Protein 9GTX (pdb70)

B-factor: mean 50.35, std 20.63, range [22.75, 165.74]

Solvent-accessible surface area: 18354 Å² total; per-residue (Å²): 187,78,33,121,41,40,80,27,11,115,89,0,104,6,0,4,3,76,5,80,34,33,58,100,58,141,142,88,91,28,66,91,2,26,0,60,0,42,26,89,13,79,1,7,24,46,25,93,96,48,108,102,59,45,30,28,31,44,34,148,59,20,11,31,21,51,38,100,108,110,47,0,21,20,43,93,43,146,36,100,32,0,4,6,12,5,0,86,78,17,148,94,62,154,96,43,5,4,58,18,66,18,71,27,35,37,23,83,0,47,28,118,129,9,83,3,77,15,5,49,42,83,33,85,69,23,26,44,7,32,7,27,8,62,133,17,91,53,48,23,186,9,79,78,124,72,23,92,54,90,45,164,100,155,103,31,92,117,52,156,130,139,22,161,44,49,88,33,8,117,94,2,120,6,0,4,0,53,5,86,20,43,51,82,62,182,166,105,75,44,46,114,5,7,0,42,0,49,37,88,23,70,1,0,19,29,26,56,101,96,109,134,65,16,20,17,22,54,93,133,42,10,15,31,32,38,32,73,98,112,43,0,42,22,60,74,22,161,77,93,17,3,4,4,39,6,0,82,84,7,129,99,63,158,94,39,5,4,75,18,89,28,86,198,27,65,13,70,0,41,24,113,135,28,74,2,68,10,4,44,45,127,47,145,137,127,69,58,9,26,5,28,9,62,120,9,40,56,67,25,202,8,29,75,85,4,22,78,43,77,51,41,74,171,112,23,82,83,80,190

Foldseek 3Di:
DADLLRVLLQPFFKKKFKKWKWWDDDDTDIWIFMWIAGPPQWIWTFTDPPATWIWTDGQFWIWIQRVVQLEIEIETDPWRDGPSVQSNAWDADPVRWTWDDTPNKIWIWDDDPSHTAWIWIADPVRIIMIMGTDPMDTPDDDDPVVNPPCSPDPPYHYHYD/DDLLVVLLQPFFKKKFWKKKAQDDPDGPIWTFMWIAGPPFWIWTFTDPPATWIWIDGDFWIWIDHVVVLEIEIGTCQQHGGPSVQSNAWDADPVGWTWDAGSRKIWIWHDDPSHTAWIWTQDPVRTIMIMGGDPMDTHDDDDPCVNDPDDDDPRRHYHD

Structure (mmCIF, N/CA/C/O backbone):
data_9GTX
#
_entry.id   9GTX
#
_cell.length_a   41.749
_cell.length_b   65.461
_cell.length_c   60.807
_cell.angle_alpha   90.000
_cell.angle_beta   99.237
_cell.angle_gamma   90.000
#
_symmetry.space_group_name_H-M   'P 1 21 1'
#
loop_
_entity.id
_entity.type
_entity.pdbx_description
1 polymer 'Outer-membrane lipoprotein carrier protein'
2 non-polymer DI(HYDROXYETHYL)ETHER
3 water water
#
loop_
_atom_site.group_PDB
_atom_site.id
_atom_site.type_symbol
_atom_site.label_atom_id
_atom_site.label_alt_id
_atom_site.label_comp_id
_atom_site.label_asym_id
_atom_site.label_entity_id
_atom_site.label_seq_id
_atom_site.pdbx_PDB_ins_code
_atom_site.Cartn_x
_atom_site.Cartn_y
_atom_site.Cartn_z
_atom_site.occupancy
_atom_site.B_iso_or_equiv
_atom_site.auth_seq_id
_atom_site.auth_comp_id
_atom_site.auth_asym_id
_atom_site.auth_atom_id
_atom_site.pdbx_PDB_model_num
ATOM 1 N N . THR A 1 6 ? -24.81393 5.95003 11.24474 1.000 63.84798 24 THR A N 1
ATOM 2 C CA . THR A 1 6 ? -25.06534 5.47032 12.60320 1.000 62.49966 24 THR A CA 1
ATOM 3 C C . THR A 1 6 ? -23.80680 5.31102 13.45108 1.000 46.82147 24 THR A C 1
ATOM 4 O O . THR A 1 6 ? -23.90162 5.06885 14.65222 1.000 50.85597 24 THR A O 1
ATOM 8 N N . LEU A 1 7 ? -22.63219 5.43228 12.84755 1.000 41.56122 25 LEU A N 1
ATOM 9 C CA . LEU A 1 7 ? -21.38921 5.46093 13.60895 1.000 43.73581 25 LEU A CA 1
ATOM 10 C C . LEU A 1 7 ? -20.80732 6.87229 13.59152 1.000 35.11491 25 LEU A C 1
ATOM 11 O O . LEU A 1 7 ? -20.62612 7.45872 12.52384 1.000 35.29396 25 LEU A O 1
ATOM 16 N N . SER A 1 8 ? -20.51216 7.40861 14.77417 1.000 35.46002 26 SER A N 1
ATOM 17 C CA . SER A 1 8 ? -19.77318 8.65850 14.86621 1.000 36.81598 26 SER A CA 1
ATOM 18 C C . SER A 1 8 ? -18.36219 8.46732 14.32925 1.000 41.45795 26 SER A C 1
ATOM 19 O O . SER A 1 8 ? -17.88374 7.34213 14.16281 1.000 36.73774 26 SER A O 1
ATOM 22 N N . LYS A 1 9 ? -17.67080 9.58313 14.08090 1.000 43.13990 27 LYS A N 1
ATOM 23 C CA . LYS A 1 9 ? -16.32096 9.46294 13.53606 1.000 42.11448 27 LYS A CA 1
ATOM 24 C C . LYS A 1 9 ? -15.39642 8.70718 14.49570 1.000 37.96747 27 LYS A C 1
ATOM 25 O O . LYS A 1 9 ? -14.57231 7.88942 14.06160 1.000 37.95464 27 LYS A O 1
ATOM 31 N N . GLU A 1 10 ? -15.53877 8.93113 15.80479 1.000 32.71393 28 GLU A N 1
ATOM 32 C CA . GLU A 1 10 ? -14.69061 8.22258 16.75705 1.000 32.05390 28 GLU A CA 1
ATOM 33 C C . GLU A 1 10 ? -15.05510 6.74723 16.81936 1.000 32.34854 28 GLU A C 1
ATOM 34 O O . GLU A 1 10 ? -14.17207 5.88832 16.95349 1.000 31.05877 28 GLU A O 1
ATOM 40 N N . GLU A 1 11 ? -16.34758 6.43404 16.69500 1.000 36.83572 29 GLU A N 1
ATOM 41 C CA . GLU A 1 11 ? -16.79197 5.04014 16.68609 1.000 35.07997 29 GLU A CA 1
ATOM 42 C C . GLU A 1 11 ? -16.25325 4.29185 15.47413 1.000 42.01909 29 GLU A C 1
ATOM 43 O O . GLU A 1 11 ? -15.88880 3.11016 15.57742 1.000 32.37019 29 GLU A O 1
ATOM 49 N N . GLU A 1 12 ? -16.18304 4.96759 14.31782 1.000 31.75125 30 GLU A N 1
ATOM 50 C CA . GLU A 1 12 ? -15.59535 4.33867 13.13541 1.000 41.26266 30 GLU A CA 1
ATOM 51 C C . GLU A 1 12 ? -14.10516 4.05813 13.32464 1.000 41.73807 30 GLU A C 1
ATOM 52 O O . GLU A 1 12 ? -13.58803 3.05439 12.80839 1.000 38.45614 30 GLU A O 1
ATOM 58 N N . VAL A 1 13 ? -13.38001 4.94594 14.02267 1.000 34.43821 31 VAL A N 1
ATOM 59 C CA . VAL A 1 13 ? -11.95516 4.69295 14.24072 1.000 37.55662 31 VAL A CA 1
ATOM 60 C C . VAL A 1 13 ? -11.77674 3.39433 15.01085 1.000 36.35500 31 VAL A C 1
ATOM 61 O O . VAL A 1 13 ? -10.95666 2.53494 14.65457 1.000 35.53938 31 VAL A O 1
ATOM 65 N N . LEU A 1 14 ? -12.56179 3.22309 16.06880 1.000 30.62723 32 LEU A N 1
ATOM 66 C CA . LEU A 1 14 ? -12.44627 2.02384 16.88630 1.000 38.28692 32 LEU A CA 1
ATOM 67 C C . LEU A 1 14 ? -12.88034 0.77385 16.11282 1.000 39.37194 32 LEU A C 1
ATOM 68 O O . LEU A 1 14 ? -12.24607 -0.28242 16.21386 1.000 35.08468 32 LEU A O 1
ATOM 73 N N . GLN A 1 15 ? -13.95561 0.86661 15.33374 1.000 36.39274 33 GLN A N 1
ATOM 74 C CA . GLN A 1 15 ? -14.38631 -0.29505 14.56312 1.000 34.41759 33 GLN A CA 1
ATOM 75 C C . GLN A 1 15 ? -13.31219 -0.73477 13.58330 1.000 38.01017 33 GLN A C 1
ATOM 76 O O . GLN A 1 15 ? -13.07766 -1.93256 13.40937 1.000 39.47891 33 GLN A O 1
ATOM 82 N N . ASN A 1 16 ? -12.65571 0.21610 12.93005 1.000 37.94188 34 ASN A N 1
ATOM 83 C CA . ASN A 1 16 ? -11.71685 -0.07804 11.86644 1.000 35.90459 34 ASN A CA 1
ATOM 84 C C . ASN A 1 16 ? -10.29114 -0.24797 12.36227 1.000 39.68884 34 ASN A C 1
ATOM 85 O O . ASN A 1 16 ? -9.41768 -0.57393 11.56111 1.000 38.99975 34 ASN A O 1
ATOM 90 N N . LEU A 1 17 ? -10.03719 -0.01306 13.64925 1.000 32.11377 35 LEU A N 1
ATOM 91 C CA . LEU A 1 17 ? -8.67820 0.01580 14.16015 1.000 41.17229 35 LEU A CA 1
ATOM 92 C C . LEU A 1 17 ? -8.03785 -1.36404 14.07210 1.000 33.81209 35 LEU A C 1
ATOM 93 O O . LEU A 1 17 ? -8.64898 -2.37341 14.45142 1.000 37.94325 35 LEU A O 1
ATOM 98 N N . GLN A 1 18 ? -6.81021 -1.40830 13.57450 1.000 35.10230 36 GLN A N 1
ATOM 99 C CA . GLN A 1 18 ? -6.03085 -2.64585 13.60393 1.000 37.28628 36 GLN A CA 1
ATOM 100 C C . GLN A 1 18 ? -4.64696 -2.48844 14.21784 1.000 36.92142 36 GLN A C 1
ATOM 101 O O . GLN A 1 18 ? -4.01661 -3.50303 14.54879 1.000 31.20390 36 GLN A O 1
ATOM 107 N N . SER A 1 19 ? -4.15788 -1.26802 14.38560 1.000 35.67983 37 SER A N 1
ATOM 108 C CA . SER A 1 19 ? -2.92359 -1.04497 15.12015 1.000 34.81794 37 SER A CA 1
ATOM 109 C C . SER A 1 19 ? -2.89236 0.40708 15.57177 1.000 36.99247 37 SER A C 1
ATOM 110 O O . SER A 1 19 ? -3.62807 1.26573 15.06379 1.000 30.50873 37 SER A O 1
ATOM 113 N N . PHE A 1 20 ? -1.99339 0.68173 16.50937 1.000 30.85806 38 PHE A N 1
ATOM 114 C CA . PHE A 1 20 ? -1.91645 2.00955 17.08473 1.000 30.94931 38 PHE A CA 1
ATOM 115 C C . PHE A 1 20 ? -0.53316 2.20826 17.68546 1.000 31.82919 38 PHE A C 1
ATOM 116 O O . PHE A 1 20 ? 0.02917 1.29603 18.28107 1.000 35.44721 38 PHE A O 1
ATOM 124 N N . SER A 1 21 ? 0.03161 3.38675 17.48840 1.000 27.14460 39 SER A N 1
ATOM 125 C CA . SER A 1 21 ? 1.26519 3.72377 18.17369 1.000 31.63927 39 SER A CA 1
ATOM 126 C C . SER A 1 21 ? 1.18683 5.16359 18.61777 1.000 29.31314 39 SER A C 1
ATOM 127 O O . SER A 1 21 ? 0.54690 5.99477 17.96703 1.000 30.63257 39 SER A O 1
ATOM 130 N N . ALA A 1 22 ? 1.87027 5.46275 19.71545 1.000 28.67953 40 ALA A N 1
ATOM 131 C CA . ALA A 1 22 ? 1.85827 6.82586 20.21642 1.000 31.96669 40 ALA A CA 1
ATOM 132 C C . ALA A 1 22 ? 2.95417 6.99966 21.25727 1.000 29.40555 40 ALA A C 1
ATOM 133 O O . ALA A 1 22 ? 3.37430 6.04000 21.89920 1.000 28.48250 40 ALA A O 1
ATOM 135 N N . HIS A 1 23 ? 3.46075 8.21715 21.36825 1.000 28.99913 41 HIS A N 1
ATOM 136 C CA . HIS A 1 23 ? 4.15425 8.58474 22.59104 1.000 31.00220 41 HIS A CA 1
ATOM 137 C C . HIS A 1 23 ? 3.11430 8.73843 23.68972 1.000 33.28893 41 HIS A C 1
ATOM 138 O O . HIS A 1 23 ? 1.97285 9.11551 23.42134 1.000 36.29670 41 HIS A O 1
ATOM 145 N N . PHE A 1 24 ? 3.50040 8.43513 24.93135 1.000 30.64491 42 PHE A N 1
ATOM 146 C CA . PHE A 1 24 ? 2.57920 8.58067 26.05452 1.000 29.26883 42 PHE A CA 1
ATOM 147 C C . PHE A 1 24 ? 3.28060 9.22209 27.24191 1.000 36.31568 42 PHE A C 1
ATOM 148 O O . PHE A 1 24 ? 4.50690 9.14410 27.39963 1.000 34.91193 42 PHE A O 1
ATOM 156 N N . LYS A 1 25 ? 2.47572 9.90737 28.04102 1.000 31.07415 43 LYS A N 1
ATOM 157 C CA . LYS A 1 25 ? 2.83464 10.39277 29.36004 1.000 28.74115 43 LYS A CA 1
ATOM 158 C C . LYS A 1 25 ? 1.90794 9.68994 30.34224 1.000 33.22123 43 LYS A C 1
ATOM 159 O O . LYS A 1 25 ? 0.69639 9.61676 30.10903 1.000 32.04681 43 LYS A O 1
ATOM 165 N N . GLN A 1 26 ? 2.46921 9.16947 31.42608 1.000 31.53587 44 GLN A N 1
ATOM 166 C CA . GLN A 1 26 ? 1.71912 8.37822 32.39099 1.000 29.75173 44 GLN A CA 1
ATOM 167 C C . GLN A 1 26 ? 1.82794 9.03504 33.75554 1.000 38.14586 44 GLN A C 1
ATOM 168 O O . GLN A 1 26 ? 2.92882 9.15834 34.30571 1.000 41.47426 44 GLN A O 1
ATOM 174 N N . VAL A 1 27 ? 0.69843 9.47024 34.29549 1.000 31.70410 45 VAL A N 1
ATOM 175 C CA . VAL A 1 27 ? 0.66371 10.15080 35.58257 1.000 37.63962 45 VAL A CA 1
ATOM 176 C C . VAL A 1 27 ? -0.15975 9.31016 36.53962 1.000 42.62013 45 VAL A C 1
ATOM 177 O O . VAL A 1 27 ? -1.24850 8.84875 36.18722 1.000 44.51464 45 VAL A O 1
ATOM 181 N N . LEU A 1 28 ? 0.37478 9.08121 37.72955 1.000 55.97835 46 LEU A N 1
ATOM 182 C CA . LEU A 1 28 ? -0.34946 8.42250 38.80698 1.000 55.51894 46 LEU A CA 1
ATOM 183 C C . LEU A 1 28 ? -0.57176 9.45279 39.90647 1.000 69.95227 46 LEU A C 1
ATOM 184 O O . LEU A 1 28 ? 0.38714 10.06570 40.38542 1.000 77.71970 46 LEU A O 1
ATOM 189 N N . LYS A 1 29 ? -1.83109 9.65792 40.28854 1.000 79.19784 47 LYS A N 1
ATOM 190 C CA . LYS A 1 29 ? -2.19068 10.73896 41.20405 1.000 87.81094 47 LYS A CA 1
ATOM 191 C C . LYS A 1 29 ? -1.98393 10.30252 42.65150 1.000 97.50793 47 LYS A C 1
ATOM 192 O O . LYS A 1 29 ? -2.64520 9.37147 43.12805 1.000 92.30154 47 LYS A O 1
ATOM 198 N N . ASN A 1 30 ? -1.06945 10.98057 43.34917 1.000 121.10146 48 ASN A N 1
ATOM 199 C CA . ASN A 1 30 ? -0.88756 10.79141 44.78511 1.000 136.47368 48 ASN A CA 1
ATOM 200 C C . ASN A 1 30 ? -0.05479 11.92930 45.36992 1.000 136.22458 48 ASN A C 1
ATOM 201 O O . ASN A 1 30 ? -0.27312 13.09676 45.02756 1.000 130.66784 48 ASN A O 1
ATOM 206 N N . GLU A 1 31 ? 0.89707 11.60117 46.24827 1.000 134.75842 49 GLU A N 1
ATOM 207 C CA . GLU A 1 31 ? 1.71737 12.59719 46.93262 1.000 133.11577 49 GLU A CA 1
ATOM 208 C C . GLU A 1 31 ? 2.19963 13.68154 45.97578 1.000 134.43165 49 GLU A C 1
ATOM 209 O O . GLU A 1 31 ? 1.68013 14.80323 45.98416 1.000 138.12114 49 GLU A O 1
ATOM 215 N N . LYS A 1 32 ? 3.19361 13.35652 45.15048 1.000 123.08604 50 LYS A N 1
ATOM 216 C CA . LYS A 1 32 ? 3.71420 14.27541 44.14928 1.000 118.19995 50 LYS A CA 1
ATOM 217 C C . LYS A 1 32 ? 3.73737 13.56869 42.79918 1.000 117.28744 50 LYS A C 1
ATOM 218 O O . LYS A 1 32 ? 4.26179 12.44566 42.69647 1.000 119.17325 50 LYS A O 1
ATOM 224 N N . PRO A 1 33 ? 3.18799 14.17782 41.74790 1.000 118.16570 51 PRO A N 1
ATOM 225 C CA . PRO A 1 33 ? 3.13620 13.49759 40.44636 1.000 112.03886 51 PRO A CA 1
ATOM 226 C C . PRO A 1 33 ? 4.50925 13.22265 39.85101 1.000 109.37110 51 PRO A C 1
ATOM 227 O O . PRO A 1 33 ? 5.14457 14.12705 39.29954 1.000 111.25617 51 PRO A O 1
ATOM 231 N N . LEU A 1 34 ? 4.97773 11.98131 39.95279 1.000 105.83675 52 LEU A N 1
ATOM 232 C CA . LEU A 1 34 ? 6.13967 11.53440 39.19493 1.000 100.72467 52 LEU A CA 1
ATOM 233 C C . LEU A 1 34 ? 5.64564 10.98482 37.86208 1.000 93.60979 52 LEU A C 1
ATOM 234 O O . LEU A 1 34 ? 4.87309 10.02075 37.82578 1.000 90.55713 52 LEU A O 1
ATOM 239 N N . VAL A 1 35 ? 6.08082 11.60563 36.77455 1.000 75.92056 53 VAL A N 1
ATOM 240 C CA . VAL A 1 35 ? 5.49773 11.39673 35.45676 1.000 57.81828 53 VAL A CA 1
ATOM 241 C C . VAL A 1 35 ? 6.42841 10.50819 34.64115 1.000 54.26559 53 VAL A C 1
ATOM 242 O O . VAL A 1 35 ? 7.62816 10.78940 34.53549 1.000 54.33002 53 VAL A O 1
ATOM 246 N N . TYR A 1 36 ? 5.88509 9.42641 34.08603 1.000 41.81353 54 TYR A N 1
ATOM 247 C CA . TYR A 1 36 ? 6.62043 8.51680 33.21324 1.000 37.95455 54 TYR A CA 1
ATOM 248 C C . TYR A 1 36 ? 6.31023 8.80937 31.75485 1.000 41.48799 54 TYR A C 1
ATOM 249 O O . TYR A 1 36 ? 5.17978 9.15845 31.40435 1.000 43.14433 54 TYR A O 1
ATOM 258 N N . TYR A 1 37 ? 7.32167 8.63821 30.90172 1.000 27.90672 55 TYR A N 1
ATOM 259 C CA . TYR A 1 37 ? 7.20076 8.89288 29.47575 1.000 31.34685 55 TYR A CA 1
ATOM 260 C C . TYR A 1 37 ? 7.67471 7.67465 28.69556 1.000 35.37691 55 TYR A C 1
ATOM 261 O O . TYR A 1 37 ? 8.61768 6.98036 29.10567 1.000 27.54427 55 TYR A O 1
ATOM 270 N N . GLY A 1 38 ? 7.03594 7.43714 27.55301 1.000 30.33186 56 GLY A N 1
ATOM 271 C CA . GLY A 1 38 ? 7.40909 6.29623 26.74245 1.000 36.02940 56 GLY A CA 1
ATOM 272 C C . GLY A 1 38 ? 6.67232 6.25677 25.42040 1.000 34.68927 56 GLY A C 1
ATOM 273 O O . GLY A 1 38 ? 6.12696 7.26349 24.96597 1.000 33.38651 56 GLY A O 1
ATOM 274 N N . VAL A 1 39 ? 6.67975 5.07137 24.80606 1.000 26.17904 57 VAL A N 1
ATOM 275 C CA . VAL A 1 39 ? 6.07746 4.84436 23.50332 1.000 25.95425 57 VAL A CA 1
ATOM 276 C C . VAL A 1 39 ? 5.21410 3.59500 23.59088 1.000 30.40274 57 VAL A C 1
ATOM 277 O O . VAL A 1 39 ? 5.62504 2.58208 24.17115 1.000 25.20932 57 VAL A O 1
ATOM 281 N N . LEU A 1 40 ? 4.01954 3.66821 23.00715 1.000 29.17287 58 LEU A N 1
ATOM 282 C CA . LEU A 1 40 ? 3.09350 2.54309 22.96561 1.000 28.55273 58 LEU A CA 1
ATOM 283 C C . LEU A 1 40 ? 2.94302 2.04220 21.53843 1.000 34.82589 58 LEU A C 1
ATOM 284 O O . LEU A 1 40 ? 2.81292 2.84161 20.60190 1.000 32.71701 58 LEU A O 1
ATOM 289 N N . LYS A 1 41 ? 2.94126 0.71932 21.38020 1.000 27.92591 59 LYS A N 1
ATOM 290 C CA . LYS A 1 41 ? 2.60497 0.08201 20.11545 1.000 27.43995 59 LYS A CA 1
ATOM 291 C C . LYS A 1 41 ? 1.61270 -1.02782 20.40830 1.000 31.70355 59 LYS A C 1
ATOM 292 O O . LYS A 1 41 ? 1.80610 -1.80809 21.34436 1.000 32.65677 59 LYS A O 1
ATOM 298 N N . ALA A 1 42 ? 0.53508 -1.07423 19.64352 1.000 27.22693 60 ALA A N 1
ATOM 299 C CA . ALA A 1 42 ? -0.49368 -2.07154 19.87987 1.000 28.03487 60 ALA A CA 1
ATOM 300 C C . ALA A 1 42 ? -1.01843 -2.52680 18.53506 1.000 32.17838 60 ALA A C 1
ATOM 301 O O . ALA A 1 42 ? -0.94169 -1.80258 17.54550 1.000 26.72490 60 ALA A O 1
ATOM 303 N N . LYS A 1 43 ? -1.53235 -3.75017 18.49687 1.000 30.83573 61 LYS A N 1
ATOM 304 C CA . LYS A 1 43 ? -1.81866 -4.35143 17.20455 1.000 29.65429 61 LYS A CA 1
ATOM 305 C C . LYS A 1 43 ? -2.77744 -5.51459 17.41018 1.000 26.50382 61 LYS A C 1
ATOM 306 O O . LYS A 1 43 ? -2.66888 -6.23819 18.39788 1.000 31.04016 61 LYS A O 1
ATOM 312 N N . ALA A 1 44 ? -3.72578 -5.67459 16.49745 1.000 34.08407 62 ALA A N 1
ATOM 313 C CA . ALA A 1 44 ? -4.59626 -6.83307 16.55636 1.000 35.41611 62 ALA A CA 1
ATOM 314 C C . ALA A 1 44 ? -3.75193 -8.11059 16.54021 1.000 46.31457 62 ALA A C 1
ATOM 315 O O . ALA A 1 44 ? -2.65867 -8.13819 15.95241 1.000 43.08019 62 ALA A O 1
ATOM 317 N N . PRO A 1 45 ? -4.22794 -9.19312 17.18184 1.000 42.14886 63 PRO A N 1
ATOM 318 C CA . PRO A 1 45 ? -5.52721 -9.34551 17.85296 1.000 35.42015 63 PRO A CA 1
ATOM 319 C C . PRO A 1 45 ? -5.55325 -8.82302 19.28738 1.000 46.96376 63 PRO A C 1
ATOM 320 O O . PRO A 1 45 ? -6.60819 -8.42818 19.80561 1.000 38.23510 63 PRO A O 1
ATOM 324 N N . ASN A 1 46 ? -4.41084 -8.80694 19.97352 1.000 32.51646 64 ASN A N 1
ATOM 325 C CA . ASN A 1 46 ? -4.41248 -8.39229 21.37119 1.000 39.59203 64 ASN A CA 1
ATOM 326 C C . ASN A 1 46 ? -2.99842 -8.11264 21.86669 1.000 37.27850 64 ASN A C 1
ATOM 327 O O . ASN A 1 46 ? -2.69076 -8.36348 23.03827 1.000 34.91280 64 ASN A O 1
ATOM 332 N N . TRP A 1 47 ? -2.13753 -7.59420 20.98640 1.000 29.09705 65 TRP A N 1
ATOM 333 C CA . TRP A 1 47 ? -0.73202 -7.36215 21.29591 1.000 34.51826 65 TRP A CA 1
ATOM 334 C C . TRP A 1 47 ? -0.48881 -5.92663 21.74511 1.000 34.81904 65 TRP A C 1
ATOM 335 O O . TRP A 1 47 ? -1.00780 -4.97867 21.14977 1.000 30.37459 65 TRP A O 1
ATOM 346 N N . ALA A 1 48 ? 0.34168 -5.76448 22.77032 1.000 34.21439 66 ALA A N 1
ATOM 347 C CA . ALA A 1 48 ? 0.73426 -4.43097 23.18191 1.000 30.85631 66 ALA A CA 1
ATOM 348 C C . ALA A 1 48 ? 2.16495 -4.45034 23.69678 1.000 30.37606 66 ALA A C 1
ATOM 349 O O . ALA A 1 48 ? 2.60938 -5.42278 24.30862 1.000 28.64955 66 ALA A O 1
ATOM 351 N N . LEU A 1 49 ? 2.87771 -3.35462 23.44055 1.000 29.32850 67 LEU A N 1
ATOM 352 C CA . LEU A 1 49 ? 4.21364 -3.13874 23.98649 1.000 32.41407 67 LEU A CA 1
ATOM 353 C C . LEU A 1 49 ? 4.28044 -1.70963 24.49597 1.000 32.16759 67 LEU A C 1
ATOM 354 O O . LEU A 1 49 ? 4.02834 -0.77654 23.72683 1.000 27.40388 67 LEU A O 1
ATOM 359 N N . TRP A 1 50 ? 4.58839 -1.54096 25.78303 1.000 26.45241 68 TRP A N 1
ATOM 360 C CA . TRP A 1 50 ? 4.80637 -0.23186 26.39432 1.000 30.68942 68 TRP A CA 1
ATOM 361 C C . TRP A 1 50 ? 6.29485 -0.12304 26.69870 1.000 27.18019 68 TRP A C 1
ATOM 362 O O . TRP A 1 50 ? 6.81054 -0.87944 27.52508 1.000 32.10919 68 TRP A O 1
ATOM 373 N N . VAL A 1 51 ? 6.98719 0.81765 26.06081 1.000 28.62000 69 VAL A N 1
ATOM 374 C CA . VAL A 1 51 ? 8.39888 1.05711 26.35213 1.000 30.49663 69 VAL A CA 1
ATOM 375 C C . VAL A 1 51 ? 8.49250 2.34399 27.16233 1.000 30.42748 69 VAL A C 1
ATOM 376 O O . VAL A 1 51 ? 8.17447 3.43015 26.66514 1.000 30.47450 69 VAL A O 1
ATOM 380 N N . TYR A 1 52 ? 8.88537 2.22152 28.42710 1.000 27.21029 70 TYR A N 1
ATOM 381 C CA . TYR A 1 52 ? 9.17926 3.39461 29.23827 1.000 32.30273 70 TYR A CA 1
ATOM 382 C C . TYR A 1 52 ? 10.59935 3.81424 28.94814 1.000 30.23824 70 TYR A C 1
ATOM 383 O O . TYR A 1 52 ? 11.49758 2.97064 28.89730 1.000 32.18669 70 TYR A O 1
ATOM 392 N N . GLU A 1 53 ? 10.78131 5.10097 28.69665 1.000 34.20512 71 GLU A N 1
ATOM 393 C CA . GLU A 1 53 ? 12.08014 5.67534 28.39059 1.000 41.60548 71 GLU A CA 1
ATOM 394 C C . GLU A 1 53 ? 12.62040 6.54795 29.50416 1.000 45.14303 71 GLU A C 1
ATOM 395 O O . GLU A 1 53 ? 13.83451 6.64582 29.65629 1.000 46.45826 71 GLU A O 1
ATOM 401 N N . LYS A 1 54 ? 11.74414 7.18667 30.27860 1.000 40.48031 72 LYS A N 1
ATOM 402 C CA . LYS A 1 54 ? 12.13778 8.16561 31.26787 1.000 49.07038 72 LYS A CA 1
ATOM 403 C C . LYS A 1 54 ? 11.13196 8.13466 32.40565 1.000 50.28661 72 LYS A C 1
ATOM 404 O O . LYS A 1 54 ? 9.93955 7.89604 32.15590 1.000 52.83010 72 LYS A O 1
ATOM 410 N N . PRO A 1 55 ? 11.57515 8.29768 33.66033 1.000 48.11145 73 PRO A N 1
ATOM 411 C CA . PRO A 1 55 ? 12.96545 8.34304 34.12456 1.000 54.92842 73 PRO A CA 1
ATOM 412 C C . PRO A 1 55 ? 13.52695 6.93623 34.27385 1.000 59.70297 73 PRO A C 1
ATOM 413 O O . PRO A 1 55 ? 14.73729 6.75507 34.36141 1.000 57.96289 73 PRO A O 1
ATOM 417 N N . LEU A 1 56 ? 12.66424 5.91963 34.30762 1.000 50.18991 74 LEU A N 1
ATOM 418 C CA . LEU A 1 56 ? 13.08405 4.52715 34.38060 1.000 54.92210 74 LEU A CA 1
ATOM 419 C C . LEU A 1 56 ? 12.81926 3.82648 33.05017 1.000 49.57270 74 LEU A C 1
ATOM 420 O O . LEU A 1 56 ? 11.85604 4.13822 32.34481 1.000 43.36902 74 LEU A O 1
ATOM 425 N N . LYS A 1 57 ? 13.69093 2.88556 32.70142 1.000 44.45586 75 LYS A N 1
ATOM 426 C CA . LYS A 1 57 ? 13.56580 2.14013 31.45861 1.000 43.77659 75 LYS A CA 1
ATOM 427 C C . LYS A 1 57 ? 12.93981 0.79390 31.78842 1.000 46.21806 75 LYS A C 1
ATOM 428 O O . LYS A 1 57 ? 13.49044 0.01744 32.58072 1.000 58.02268 75 LYS A O 1
ATOM 434 N N . LYS A 1 58 ? 11.79727 0.52517 31.18017 1.000 33.57884 76 LYS A N 1
ATOM 435 C CA . LYS A 1 58 ? 11.09099 -0.72443 31.38495 1.000 36.81042 76 LYS A CA 1
ATOM 436 C C . LYS A 1 58 ? 10.34500 -1.03181 30.09973 1.000 39.73320 76 LYS A C 1
ATOM 437 O O . LYS A 1 58 ? 9.95987 -0.11969 29.35774 1.000 35.69684 76 LYS A O 1
ATOM 443 N N . GLU A 1 59 ? 10.18878 -2.31840 29.81574 1.000 30.23756 77 GLU A N 1
ATOM 444 C CA . GLU A 1 59 ? 9.42307 -2.75881 28.66130 1.000 30.73963 77 GLU A CA 1
ATOM 445 C C . GLU A 1 59 ? 8.36003 -3.72987 29.14221 1.000 33.54289 77 GLU A C 1
ATOM 446 O O . GLU A 1 59 ? 8.66589 -4.70355 29.83771 1.000 33.66158 77 GLU A O 1
ATOM 452 N N . ILE A 1 60 ? 7.12240 -3.46762 28.76881 1.000 29.66516 78 ILE A N 1
ATOM 453 C CA . ILE A 1 60 ? 5.99499 -4.28747 29.18139 1.000 26.01085 78 ILE A CA 1
ATOM 454 C C . ILE A 1 60 ? 5.36728 -4.86204 27.92291 1.000 33.46545 78 ILE A C 1
ATOM 455 O O . ILE A 1 60 ? 4.76482 -4.12923 27.13148 1.000 32.88646 78 ILE A O 1
ATOM 460 N N . TYR A 1 61 ? 5.54926 -6.16365 27.71894 1.000 28.88573 79 TYR A N 1
ATOM 461 C CA . TYR A 1 61 ? 4.91406 -6.88620 26.63624 1.000 25.32951 79 TYR A CA 1
ATOM 462 C C . TYR A 1 61 ? 3.63647 -7.50252 27.16286 1.000 35.07416 79 TYR A C 1
ATOM 463 O O . TYR A 1 61 ? 3.60432 -8.03987 28.27371 1.000 29.37096 79 TYR A O 1
ATOM 472 N N . MET A 1 62 ? 2.58968 -7.43719 26.36006 1.000 32.34836 80 MET A N 1
ATOM 473 C CA . MET A 1 62 ? 1.29799 -7.90046 26.81057 1.000 39.08855 80 MET A CA 1
ATOM 474 C C . MET A 1 62 ? 0.58806 -8.58271 25.65609 1.000 42.01465 80 MET A C 1
ATOM 475 O O . MET A 1 62 ? 0.66153 -8.11509 24.51587 1.000 33.49085 80 MET A O 1
ATOM 480 N N . ASN A 1 63 ? -0.08978 -9.68600 25.94797 1.000 34.06457 81 ASN A N 1
ATOM 481 C CA . ASN A 1 63 ? -1.02252 -10.26139 24.98409 1.000 39.65490 81 AS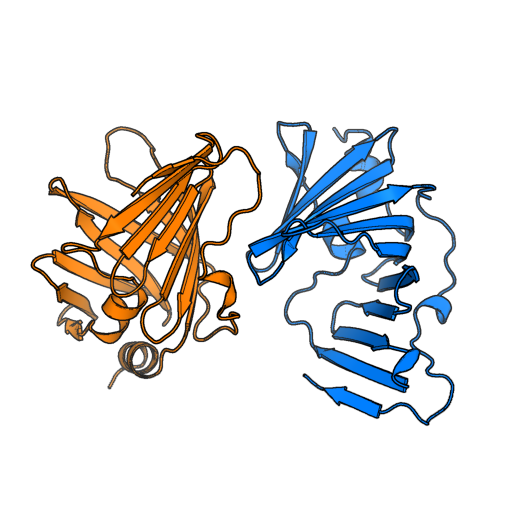N A CA 1
ATOM 482 C C . ASN A 1 63 ? -2.27593 -10.69126 25.73677 1.000 43.51175 81 ASN A C 1
ATOM 483 O O . ASN A 1 63 ? -2.59460 -10.16735 26.80965 1.000 42.13746 81 ASN A O 1
ATOM 488 N N . ASP A 1 64 ? -3.01228 -11.63878 25.15356 1.000 43.07200 82 ASP A N 1
ATOM 489 C CA . ASP A 1 64 ? -4.24884 -12.11924 25.76520 1.000 52.31495 82 ASP A CA 1
ATOM 490 C C . ASP A 1 64 ? -3.97182 -12.89448 27.05067 1.000 45.06512 82 ASP A C 1
ATOM 491 O O . ASP A 1 64 ? -4.72156 -12.77853 28.02194 1.000 51.79269 82 ASP A O 1
ATOM 496 N N . LYS A 1 65 ? -2.87851 -13.65580 27.08387 1.000 49.39013 83 LYS A N 1
ATOM 497 C CA . LYS A 1 65 ? -2.60706 -14.63847 28.12581 1.000 44.04399 83 LYS A CA 1
ATOM 498 C C . LYS A 1 65 ? -1.66023 -14.16582 29.23002 1.000 44.67798 83 LYS A C 1
ATOM 499 O O . LYS A 1 65 ? -1.68287 -14.73971 30.32796 1.000 33.33943 83 LYS A O 1
ATOM 505 N N . GLU A 1 66 ? -0.80553 -13.17236 28.98994 1.000 32.76505 84 GLU A N 1
ATOM 506 C CA . GLU A 1 66 ? 0.18575 -12.86780 30.00803 1.000 33.68909 84 GLU A CA 1
ATOM 507 C C . GLU A 1 66 ? 0.74366 -11.47811 29.77590 1.000 32.90298 84 GLU A C 1
ATOM 508 O O . GLU A 1 66 ? 0.53556 -10.85924 28.72765 1.000 32.88166 84 GLU A O 1
ATOM 514 N N . VAL A 1 67 ? 1.44283 -10.99248 30.78686 1.000 32.67911 85 VAL A N 1
ATOM 515 C CA . VAL A 1 67 ? 2.19246 -9.74835 30.71310 1.000 29.54284 85 VAL A CA 1
ATOM 516 C C . VAL A 1 67 ? 3.62480 -10.06514 31.11232 1.000 33.12839 85 VAL A C 1
ATOM 517 O O . VAL A 1 67 ? 3.85704 -10.87598 32.01383 1.000 26.16799 85 VAL A O 1
ATOM 521 N N . VAL A 1 68 ? 4.58328 -9.44596 30.43205 1.000 25.89969 86 VAL A N 1
ATOM 522 C CA . VAL A 1 68 ? 5.99247 -9.60400 30.75093 1.000 28.70698 86 VAL A CA 1
ATOM 523 C C . VAL A 1 68 ? 6.51812 -8.21823 31.05315 1.000 33.50264 86 VAL A C 1
ATOM 524 O O . VAL A 1 68 ? 6.45234 -7.32943 30.19465 1.000 27.80676 86 VAL A O 1
ATOM 528 N N . VAL A 1 69 ? 7.03686 -8.02782 32.25943 1.000 29.31222 87 VAL A N 1
ATOM 529 C CA 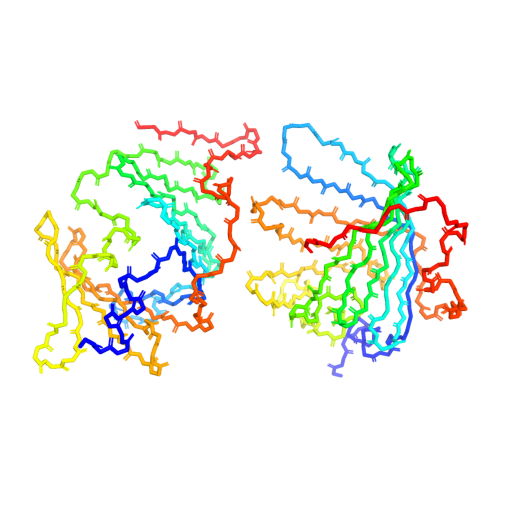. VAL A 1 69 ? 7.65029 -6.76017 32.63241 1.000 29.51071 87 VAL A CA 1
ATOM 530 C C . VAL A 1 69 ? 9.15813 -6.94656 32.67118 1.000 39.37349 87 VAL A C 1
ATOM 531 O O . VAL A 1 69 ? 9.70103 -7.61232 33.56698 1.000 32.07125 87 VAL A O 1
ATOM 535 N N . TYR A 1 70 ? 9.84528 -6.30942 31.73032 1.000 33.72682 88 TYR A N 1
ATOM 536 C CA . TYR A 1 70 ? 11.28980 -6.41199 31.63746 1.000 31.97408 88 TYR A CA 1
ATOM 537 C C . TYR A 1 70 ? 11.92635 -5.15239 32.21668 1.000 38.27032 88 TYR A C 1
ATOM 538 O O . TYR A 1 70 ? 11.59061 -4.03239 31.80191 1.000 34.10686 88 TYR A O 1
ATOM 547 N N . GLU A 1 71 ? 12.82608 -5.34171 33.18492 1.000 34.69933 89 GLU A N 1
ATOM 548 C CA . GLU A 1 71 ? 13.53080 -4.25546 33.86620 1.000 38.99938 89 GLU A CA 1
ATOM 549 C C . GLU A 1 71 ? 15.00777 -4.35729 33.51823 1.000 34.99397 89 GLU A C 1
ATOM 550 O O . GLU A 1 71 ? 15.77596 -5.02054 34.23237 1.000 40.68669 89 GLU A O 1
ATOM 556 N N . PRO A 1 72 ? 15.44762 -3.71753 32.43228 1.000 37.12613 90 PRO A N 1
ATOM 557 C CA . PRO A 1 72 ? 16.83826 -3.89810 31.98036 1.000 41.42318 90 PRO A CA 1
ATOM 558 C C . PRO A 1 72 ? 17.88761 -3.50607 33.01845 1.000 41.11584 90 PRO A C 1
ATOM 559 O O . PRO A 1 72 ? 18.95756 -4.11659 33.06824 1.000 35.15192 90 PRO A O 1
ATOM 563 N N . ASN A 1 73 ? 17.60898 -2.53339 33.88667 1.000 39.89873 91 ASN A N 1
ATOM 564 C CA . ASN A 1 73 ? 18.61386 -2.14561 34.88623 1.000 48.06177 91 ASN A CA 1
ATOM 565 C C . ASN A 1 73 ? 18.86893 -3.27437 35.86564 1.000 43.37679 91 ASN A C 1
ATOM 566 O O . ASN A 1 73 ? 19.95650 -3.35875 36.43641 1.000 37.95002 91 ASN A O 1
ATOM 571 N N . LEU A 1 74 ? 17.86411 -4.12942 36.07836 1.000 36.13518 92 LEU A N 1
ATOM 572 C CA . LEU A 1 74 ? 17.94488 -5.27742 36.96899 1.000 38.49052 92 LEU A CA 1
ATOM 573 C C . LEU A 1 74 ? 18.32160 -6.56264 36.25723 1.000 38.72252 92 LEU A C 1
ATOM 574 O O . LEU A 1 74 ? 18.60840 -7.55232 36.93090 1.000 35.47415 92 LEU A O 1
ATOM 579 N N . PHE A 1 75 ? 18.27510 -6.58310 34.92529 1.000 34.49797 93 PHE A N 1
ATOM 580 C CA . PHE A 1 75 ? 18.45089 -7.82055 34.18583 1.000 34.75012 93 PHE A CA 1
ATOM 581 C C . PHE A 1 75 ? 17.43454 -8.86274 34.67687 1.000 37.83652 93 PHE A C 1
ATOM 582 O O . PHE A 1 75 ? 17.78367 -9.98130 35.04183 1.000 36.39252 93 PHE A O 1
ATOM 590 N N . GLN A 1 76 ? 16.17169 -8.46070 34.73720 1.000 34.41019 94 GLN A N 1
ATOM 591 C CA . GLN A 1 76 ? 15.14174 -9.31709 35.31318 1.000 41.58603 94 GLN A CA 1
ATOM 592 C C . GLN A 1 76 ? 13.84079 -9.07396 34.57453 1.000 39.28296 94 GLN A C 1
ATOM 593 O O . GLN A 1 76 ? 13.52816 -7.92606 34.22643 1.000 33.92380 94 GLN A O 1
ATOM 599 N N . ALA A 1 77 ? 13.09594 -10.15762 34.32602 1.000 31.97317 95 ALA A N 1
ATOM 600 C CA . ALA A 1 77 ? 11.77770 -10.10034 33.71061 1.000 35.35019 95 ALA A CA 1
ATOM 601 C C . ALA A 1 77 ? 10.78147 -10.79477 34.62726 1.000 34.07197 95 ALA A C 1
ATOM 602 O O . ALA A 1 77 ? 11.06661 -11.87959 35.14774 1.000 34.85108 95 ALA A O 1
ATOM 604 N N . THR A 1 78 ? 9.63887 -10.16618 34.85055 1.000 28.67079 96 THR A N 1
ATOM 605 C CA . THR A 1 78 ? 8.60422 -10.73214 35.70268 1.000 35.40708 96 THR A CA 1
ATOM 606 C C . THR A 1 78 ? 7.40477 -11.06892 34.82922 1.000 36.88717 96 THR A C 1
ATOM 607 O O . THR A 1 78 ? 6.88890 -10.19599 34.12773 1.000 27.94396 96 THR A O 1
ATOM 611 N N . ILE A 1 79 ? 6.95120 -12.32376 34.88735 1.000 37.59292 97 ILE A N 1
ATOM 612 C CA . ILE A 1 79 ? 5.84888 -12.80836 34.05831 1.000 34.12484 97 ILE A CA 1
ATOM 613 C C . ILE A 1 79 ? 4.63569 -13.07516 34.93439 1.000 37.95576 97 ILE A C 1
ATOM 614 O O . ILE A 1 79 ? 4.73462 -13.79307 35.93764 1.000 39.53712 97 ILE A O 1
ATOM 619 N N . THR A 1 80 ? 3.49189 -12.51363 34.54144 1.000 30.09740 98 THR A N 1
ATOM 620 C CA . THR A 1 80 ? 2.23247 -12.69392 35.25070 1.000 35.43128 98 THR A CA 1
ATOM 621 C C . THR A 1 80 ? 1.20972 -13.27718 34.28359 1.000 28.84796 98 THR A C 1
ATOM 622 O O . THR A 1 80 ? 0.90494 -12.63819 33.26538 1.000 29.60754 98 THR A O 1
ATOM 626 N N . PRO A 1 81 ? 0.64753 -14.45728 34.52377 1.000 26.66644 99 PRO A N 1
ATOM 627 C CA . PRO A 1 81 ? -0.49901 -14.88529 33.70632 1.000 30.81930 99 PRO A CA 1
ATOM 628 C C . PRO A 1 81 ? -1.67011 -13.93239 33.91817 1.000 31.07267 99 PRO A C 1
ATOM 629 O O 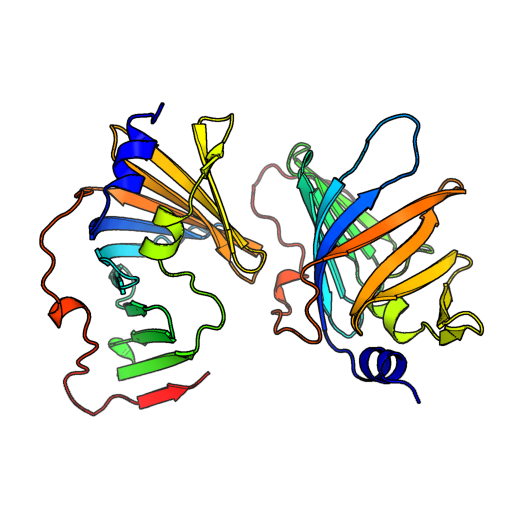. PRO A 1 81 ? -1.84320 -13.38392 35.00322 1.000 36.48596 99 PRO A O 1
ATOM 633 N N . LEU A 1 82 ? -2.45859 -13.71479 32.86361 1.000 35.03797 100 LEU A N 1
ATOM 634 C CA . LEU A 1 82 ? -3.62062 -12.82340 32.89883 1.000 38.20246 100 LEU A CA 1
ATOM 635 C C . LEU A 1 82 ? -4.90307 -13.64085 32.88962 1.000 39.76025 100 LEU A C 1
ATOM 636 O O . LEU A 1 82 ? -5.09068 -14.47755 32.00211 1.000 38.24607 100 LEU A O 1
ATOM 641 N N . LYS A 1 83 ? -5.80547 -13.38236 33.84021 1.000 36.28462 101 LYS A N 1
ATOM 642 C CA . LYS A 1 83 ? -7.06816 -14.11349 33.75982 1.000 45.02513 101 LYS A CA 1
ATOM 643 C C . LYS A 1 83 ? -8.06519 -13.39116 32.86596 1.000 39.79610 101 LYS A C 1
ATOM 644 O O . LYS A 1 83 ? -8.83048 -14.03821 32.15246 1.000 47.22106 101 LYS A O 1
ATOM 650 N N . ASP A 1 84 ? -8.03911 -12.06576 32.86069 1.000 46.36239 102 ASP A N 1
ATOM 651 C CA . ASP A 1 84 ? -8.87469 -11.25186 31.99110 1.000 41.38113 102 ASP A CA 1
ATOM 652 C C . ASP A 1 84 ? -8.03591 -10.66361 30.86292 1.000 43.33073 102 ASP A C 1
ATOM 653 O O . ASP A 1 84 ? -6.91111 -10.20459 31.08875 1.000 37.08453 102 ASP A O 1
ATOM 658 N N . LYS A 1 85 ? -8.58197 -10.68982 29.65150 1.000 41.09596 103 LYS A N 1
ATOM 659 C CA . LYS A 1 85 ? -8.01837 -9.93108 28.54708 1.000 41.66735 103 LYS A CA 1
ATOM 660 C C . LYS A 1 85 ? -8.14589 -8.44286 28.86652 1.000 46.69290 103 LYS A C 1
ATOM 661 O O . LYS A 1 85 ? -9.26034 -7.90468 28.88544 1.000 42.98542 103 LYS A O 1
ATOM 667 N N . THR A 1 86 ? -7.01164 -7.76837 29.11993 1.000 33.93607 104 THR A N 1
ATOM 668 C CA . THR A 1 86 ? -7.04400 -6.34765 29.45233 1.000 37.58148 104 THR A CA 1
ATOM 669 C C . THR A 1 86 ? -5.94367 -5.56788 28.74993 1.000 40.92089 104 THR A C 1
ATOM 670 O O . THR A 1 86 ? -5.51750 -4.52144 29.26228 1.000 34.59263 104 THR A O 1
ATOM 674 N N . ASP A 1 87 ? -5.44494 -6.06127 27.61693 1.000 29.37823 105 ASP A N 1
ATOM 675 C CA . ASP A 1 87 ? -4.46951 -5.30042 26.85384 1.000 32.55208 105 ASP A CA 1
ATOM 676 C C . ASP A 1 87 ? -5.12909 -4.08157 26.18370 1.000 30.54799 105 ASP A C 1
ATOM 677 O O . ASP A 1 87 ? -6.35610 -3.99557 26.04092 1.000 34.70305 105 ASP A O 1
ATOM 682 N N . PHE A 1 88 ? -4.28386 -3.17077 25.68502 1.000 29.12668 106 PHE A N 1
ATOM 683 C CA . PHE A 1 88 ? -4.75880 -1.88416 25.18142 1.000 27.76018 106 PHE A CA 1
ATOM 684 C C . PHE A 1 88 ? -5.68851 -2.05394 23.98217 1.000 32.93022 106 PHE A C 1
ATOM 685 O O . PHE A 1 88 ? -6.73919 -1.40323 23.90091 1.000 27.45012 106 PHE A O 1
ATOM 693 N N . PHE A 1 89 ? -5.31760 -2.91461 23.03531 1.000 26.22005 107 PHE A N 1
ATOM 694 C CA . PHE A 1 89 ? -6.14381 -3.09807 21.84955 1.000 31.57592 107 PHE A CA 1
ATOM 695 C C . PHE A 1 89 ? -7.47102 -3.77360 22.18714 1.000 32.47322 107 PHE A C 1
ATOM 696 O O . PHE A 1 89 ? -8.52431 -3.39536 21.65098 1.000 35.52749 107 PHE A O 1
ATOM 704 N N . THR A 1 90 ? -7.45317 -4.76748 23.07646 1.000 26.15154 108 THR A N 1
ATOM 705 C CA . THR A 1 90 ? -8.71452 -5.36341 23.53337 1.000 27.97110 108 THR A CA 1
ATOM 706 C C . THR A 1 90 ? -9.63956 -4.28836 24.09418 1.000 27.37058 108 THR A C 1
ATOM 707 O O . THR A 1 90 ? -10.82513 -4.23991 23.77385 1.000 30.27535 108 THR A O 1
ATOM 711 N N . ILE A 1 91 ? -9.10600 -3.41517 24.94107 1.000 25.59367 109 ILE A N 1
ATOM 712 C CA . ILE A 1 91 ? -9.93857 -2.40662 25.59355 1.000 33.00904 109 ILE A CA 1
ATOM 713 C C . ILE A 1 91 ? -10.58526 -1.49943 24.55634 1.000 33.27407 109 ILE A C 1
ATOM 714 O O . ILE A 1 91 ? -11.79546 -1.23702 24.59902 1.000 37.32477 109 ILE A O 1
ATOM 719 N N . LEU A 1 92 ? -9.79289 -1.02386 23.59088 1.000 33.03723 110 LEU A N 1
ATOM 720 C CA . LEU A 1 92 ? -10.32857 -0.11219 22.58944 1.000 31.59903 110 LEU A CA 1
ATOM 721 C C . LEU A 1 92 ? -11.46220 -0.75890 21.78773 1.000 32.03353 110 LEU A C 1
ATOM 722 O O . LEU A 1 92 ? -12.50061 -0.13088 21.55423 1.000 35.32887 110 LEU A O 1
ATOM 727 N N . LYS A 1 93 ? -11.28308 -2.01004 21.35213 1.000 28.67687 111 LYS A N 1
ATOM 728 C CA . LYS A 1 93 ? -12.29827 -2.69424 20.55217 1.000 32.59205 111 LYS A CA 1
ATOM 729 C C . LYS A 1 93 ? -13.56997 -2.95990 21.33556 1.000 39.54801 111 LYS A C 1
ATOM 730 O O . LYS A 1 93 ? -14.57293 -3.37736 20.73837 1.000 36.31453 111 LYS A O 1
ATOM 736 N N . GLN A 1 94 ? -13.54619 -2.71700 22.64473 1.000 32.74444 112 GLN A N 1
ATOM 737 C CA . GLN A 1 94 ? -14.68810 -2.92526 23.52541 1.000 42.43443 112 GLN A CA 1
ATOM 738 C C . GLN A 1 94 ? -15.37393 -1.63477 23.97337 1.000 38.06299 112 GLN A C 1
ATOM 739 O O . GLN A 1 94 ? -16.49216 -1.69914 24.48831 1.000 31.00837 112 GLN A O 1
ATOM 745 N N . LEU A 1 95 ? -14.71551 -0.48591 23.83992 1.000 33.22311 113 LEU A N 1
ATOM 746 C CA . LEU A 1 95 ? -15.26071 0.76122 24.36118 1.000 32.37909 113 LEU A CA 1
ATOM 747 C C . LEU A 1 95 ? -16.61785 1.06252 23.75066 1.000 33.20580 113 LEU A C 1
ATOM 748 O O . LEU A 1 95 ? -16.84827 0.84507 22.55687 1.000 31.39482 113 LEU A O 1
ATOM 753 N N . LYS A 1 96 ? -17.50913 1.60436 24.56559 1.000 33.31225 114 LYS A N 1
ATOM 754 C CA . LYS A 1 96 ? -18.80327 2.07470 24.09920 1.000 36.52339 114 LYS A CA 1
ATOM 755 C C . LYS A 1 96 ? -18.96860 3.55363 24.41263 1.000 31.91745 114 LYS A C 1
ATOM 756 O O . LYS A 1 96 ? -18.56527 4.01002 25.48389 1.000 27.16878 114 LYS A O 1
ATOM 762 N N . LYS A 1 97 ? -19.61860 4.28648 23.50421 1.000 32.06345 115 LYS A N 1
ATOM 763 C CA . LYS A 1 97 ? -19.76273 5.72991 23.66988 1.000 37.00053 115 LYS A CA 1
ATOM 764 C C . LYS A 1 97 ? -20.74039 6.06307 24.79266 1.000 36.32922 115 LYS A C 1
ATOM 765 O O . LYS A 1 97 ? -21.81499 5.46716 24.89276 1.000 34.21330 115 LYS A O 1
ATOM 771 N N . GLN A 1 98 ? -20.35981 7.01643 25.64125 1.000 39.85229 116 GLN A N 1
ATOM 772 C CA . GLN A 1 98 ? -21.17356 7.47023 26.76147 1.000 38.05682 116 GLN A CA 1
ATOM 773 C C . GLN A 1 98 ? -21.91112 8.75827 26.40258 1.000 47.25938 116 GLN A C 1
ATOM 774 O O . GLN A 1 98 ? -21.61272 9.41882 25.40415 1.000 45.28949 116 GLN A O 1
ATOM 780 N N . THR A 1 99 ? -22.87914 9.13287 27.25064 1.000 48.47973 117 THR A N 1
ATOM 781 C CA . THR A 1 99 ? -23.63359 10.35464 26.96628 1.000 49.11969 117 THR A CA 1
ATOM 782 C C . THR A 1 99 ? -22.73047 11.58445 26.99302 1.000 52.09042 117 THR A C 1
ATOM 783 O O . THR A 1 99 ? -22.96343 12.53140 26.23308 1.000 45.98441 117 THR A O 1
ATOM 787 N N . ASP A 1 100 ? -21.67231 11.58080 27.81317 1.000 45.36263 118 ASP A N 1
ATOM 788 C CA . ASP A 1 100 ? -20.78135 12.73664 27.84998 1.000 44.28976 118 ASP A CA 1
ATOM 789 C C . ASP A 1 100 ? -19.79748 12.77485 26.67876 1.000 46.75815 118 ASP A C 1
ATOM 790 O O . ASP A 1 100 ? -18.95643 13.68417 26.61879 1.000 42.45827 118 ASP A O 1
ATOM 795 N N . GLY A 1 101 ? -19.88115 11.81482 25.75171 1.000 46.99895 119 GLY A N 1
ATOM 796 C CA . GLY A 1 101 ? -18.97565 11.74079 24.62562 1.000 41.84564 119 GLY A CA 1
ATOM 797 C C . GLY A 1 101 ? -17.69922 10.95853 24.87380 1.000 43.12737 119 GLY A C 1
ATOM 798 O O . GLY A 1 101 ? -16.95866 10.68939 23.91675 1.000 36.98564 119 GLY A O 1
ATOM 799 N N . SER A 1 102 ? -17.39466 10.61881 26.12412 1.000 38.98200 120 SER A N 1
ATOM 800 C CA . SER A 1 102 ? -16.27475 9.73068 26.37637 1.000 41.04030 120 SER A CA 1
ATOM 801 C C . SER A 1 102 ? -16.67253 8.29977 26.02719 1.000 36.80919 120 SER A C 1
ATOM 802 O O . SER A 1 102 ? -17.83515 7.99673 25.73720 1.000 33.86976 120 SER A O 1
ATOM 805 N N . PHE A 1 103 ? -15.68825 7.41370 26.06558 1.000 31.06229 121 PHE A N 1
ATOM 806 C CA . PHE A 1 103 ? -15.87636 6.00104 25.78520 1.000 28.35428 121 PHE A CA 1
ATOM 807 C C . PHE A 1 103 ? -15.46007 5.22317 27.01038 1.000 29.84585 121 PHE A C 1
ATOM 808 O O . PHE A 1 103 ? -14.45949 5.55883 27.64934 1.000 30.14326 121 PHE A O 1
ATOM 816 N N . LYS A 1 104 ? -16.21444 4.18095 27.33570 1.000 23.20919 122 LYS A N 1
ATOM 817 C CA . LYS A 1 104 ? -15.95669 3.43414 28.55532 1.000 25.67417 122 LYS A CA 1
ATOM 818 C C . LYS A 1 104 ? -16.16025 1.94416 28.33360 1.000 29.24494 122 LYS A C 1
ATOM 819 O O . LYS A 1 104 ? -16.93665 1.52699 27.46825 1.000 30.43469 122 LYS A O 1
ATOM 825 N N . THR A 1 105 ? -15.44839 1.14211 29.13478 1.000 27.57898 123 THR A N 1
ATOM 826 C CA . THR A 1 105 ? -15.74662 -0.27732 29.26853 1.000 32.36302 123 THR A CA 1
ATOM 827 C C . THR A 1 105 ? -15.25601 -0.75975 30.62245 1.000 30.52427 123 THR A C 1
ATOM 828 O O . THR A 1 105 ? -14.33900 -0.18289 31.20420 1.000 28.24288 123 THR A O 1
ATOM 832 N N . THR A 1 106 ? -15.86718 -1.83427 31.11652 1.000 34.93942 124 THR A N 1
ATOM 833 C CA . THR A 1 106 ? -15.50952 -2.39779 32.41132 1.000 31.47819 124 THR A CA 1
ATOM 834 C C . THR A 1 106 ? -15.03977 -3.82836 32.21280 1.000 32.66165 124 THR A C 1
ATOM 835 O O . THR A 1 106 ? -15.71055 -4.62434 31.54109 1.000 36.00077 124 THR A O 1
ATOM 839 N N . ILE A 1 107 ? -13.88515 -4.13531 32.79530 1.000 30.53208 125 ILE A N 1
ATOM 840 C CA . ILE A 1 107 ? -13.22723 -5.43377 32.67729 1.000 32.36254 125 ILE A CA 1
ATOM 841 C C . ILE A 1 107 ? -12.71877 -5.80897 34.06098 1.000 33.80036 125 ILE A C 1
ATOM 842 O O . ILE A 1 107 ? -11.86549 -5.10894 34.61496 1.000 34.99867 125 ILE A O 1
ATOM 847 N N . ASN A 1 108 ? -13.23396 -6.90280 34.62408 1.000 31.24231 126 ASN A N 1
ATOM 848 C CA . ASN A 1 108 ? -12.79589 -7.37879 35.94769 1.000 35.27744 126 ASN A CA 1
ATOM 849 C C . ASN A 1 108 ? -12.88759 -6.28500 37.00609 1.000 36.26292 126 ASN A C 1
ATOM 850 O O . ASN A 1 108 ? -11.95891 -6.08070 37.80138 1.000 34.13239 126 ASN A O 1
ATOM 855 N N . LYS A 1 109 ? -13.99494 -5.54769 37.00250 1.000 26.38991 127 LYS A N 1
ATOM 856 C CA . LYS A 1 109 ? -14.29744 -4.56208 38.03856 1.000 33.50221 127 LYS A CA 1
ATOM 857 C C . LYS A 1 109 ? -13.45332 -3.29300 37.93960 1.000 41.93343 127 LYS A C 1
ATOM 858 O O . LYS A 1 109 ? -13.50372 -2.44614 38.85027 1.000 44.81014 127 LYS A O 1
ATOM 864 N N . THR A 1 110 ? -12.67926 -3.12517 36.87083 1.000 36.26713 128 THR A N 1
ATOM 865 C CA . THR A 1 110 ? -11.95969 -1.88436 36.60673 1.000 30.17616 128 THR A CA 1
ATOM 866 C C . THR A 1 110 ? -12.57086 -1.21622 35.38421 1.000 29.38415 128 THR A C 1
ATOM 867 O O . THR A 1 110 ? -12.69993 -1.84265 34.33086 1.000 26.22098 128 THR A O 1
ATOM 871 N N . THR A 1 111 ? -12.94921 0.04459 35.52382 1.000 29.85237 129 THR A N 1
ATOM 872 C CA . THR A 1 111 ? -13.55717 0.80573 34.43656 1.000 34.74830 129 THR A CA 1
ATOM 873 C C . THR A 1 111 ? -12.48015 1.65298 33.76003 1.000 25.44091 129 THR A C 1
ATOM 874 O O . THR A 1 111 ? -11.71837 2.34822 34.44110 1.000 27.23955 129 THR A O 1
ATOM 878 N N . TYR A 1 112 ? -12.39435 1.54619 32.43344 1.000 31.81579 130 TYR A N 1
ATOM 879 C CA . TYR A 1 112 ? -11.45983 2.30284 31.60424 1.000 24.01730 130 TYR A CA 1
ATOM 880 C C . TYR A 1 112 ? -12.21178 3.35046 30.78548 1.000 27.02454 130 TYR A C 1
ATOM 881 O O . TYR A 1 112 ? -13.25693 3.05839 30.18470 1.000 27.03983 130 TYR A O 1
ATOM 890 N N . ARG A 1 113 ? -11.65692 4.56238 30.73932 1.000 24.24351 131 ARG A N 1
ATOM 891 C CA . ARG A 1 113 ? -12.28730 5.69234 30.07701 1.000 30.07521 131 ARG A CA 1
ATOM 892 C C . ARG A 1 113 ? -11.32132 6.24920 29.04371 1.000 30.25780 131 ARG A C 1
ATOM 893 O O . ARG A 1 113 ? -10.18866 6.62493 29.37467 1.000 29.27040 131 ARG A O 1
ATOM 901 N N . LEU A 1 114 ? -11.76989 6.27010 27.79324 1.000 30.16502 132 LEU A N 1
ATOM 902 C CA . LEU A 1 114 ? -11.01682 6.80330 26.67190 1.000 29.09333 132 LEU A CA 1
ATOM 903 C C . LEU A 1 114 ? -11.66833 8.08318 26.20481 1.000 30.28598 132 LEU A C 1
ATOM 904 O O . LEU A 1 114 ? -12.88567 8.12767 26.01654 1.000 29.65852 132 LEU A O 1
ATOM 909 N N . VAL A 1 115 ? -10.85920 9.10975 26.00498 1.000 26.92717 133 VAL A N 1
ATOM 910 C CA . VAL A 1 115 ? -11.28988 10.36309 25.41800 1.000 27.76156 133 VAL A CA 1
ATOM 911 C C . VAL A 1 115 ? -10.53349 10.55428 24.11118 1.000 32.12842 133 VAL A C 1
ATOM 912 O O . VAL A 1 115 ? -9.33403 10.26156 24.03652 1.000 25.90174 133 VAL A O 1
ATOM 916 N N . PHE A 1 116 ? -11.23011 11.06511 23.09250 1.000 25.76840 134 PHE A N 1
ATOM 917 C CA . PHE A 1 116 ? -10.64421 11.35443 21.79045 1.000 33.31704 134 PHE A CA 1
ATOM 918 C C . PHE A 1 116 ? -10.28429 12.83307 21.66780 1.000 36.36539 134 PHE A C 1
ATOM 919 O O . PHE A 1 116 ? -10.77530 13.70102 22.40063 1.000 31.78405 134 PHE A O 1
ATOM 927 N N . LYS A 1 117 ? -9.44307 13.12592 20.68605 1.000 33.40473 135 LYS A N 1
ATOM 928 C CA . LYS A 1 117 ? -9.22440 14.52435 20.34778 1.000 34.93608 135 LYS A CA 1
ATOM 929 C C . LYS A 1 117 ? -8.72063 14.61452 18.91802 1.000 35.82952 135 LYS A C 1
ATOM 930 O O . LYS A 1 117 ? -7.77936 13.90732 18.54765 1.000 36.80905 135 LYS A O 1
ATOM 936 N N . ASP A 1 118 ? -9.33671 15.48562 18.12527 1.000 39.74496 136 ASP A N 1
ATOM 937 C CA . ASP A 1 118 ? -8.97329 15.63449 16.72384 1.000 45.87596 136 ASP A CA 1
ATOM 938 C C . ASP A 1 118 ? -9.07612 14.28738 15.99955 1.000 43.96772 136 ASP A C 1
ATOM 939 O O . ASP A 1 118 ? -8.31538 14.01541 15.06915 1.000 53.19049 136 ASP A O 1
ATOM 944 N N . GLY A 1 119 ? -9.97867 13.40649 16.44465 1.000 41.72895 137 GLY A N 1
ATOM 945 C CA . GLY A 1 119 ? -10.16345 12.11377 15.80409 1.000 41.97497 137 GLY A CA 1
ATOM 946 C C . GLY A 1 119 ? -9.24551 10.98885 16.25640 1.000 38.92034 137 GLY A C 1
ATOM 947 O O . GLY A 1 119 ? -9.30194 9.89784 15.67779 1.000 39.42080 137 GLY A O 1
ATOM 948 N N . LYS A 1 120 ? -8.42428 11.19954 17.27746 1.000 33.28331 138 LYS A N 1
ATOM 949 C CA . LYS A 1 120 ? -7.48751 10.16456 17.68954 1.000 31.63157 138 LYS A CA 1
ATOM 950 C C . LYS A 1 120 ? -7.60602 9.89625 19.18043 1.000 32.33357 138 LYS A C 1
ATOM 951 O O . LYS A 1 120 ? -7.93306 10.80123 19.95323 1.000 33.20579 138 LYS A O 1
ATOM 957 N N . PRO A 1 121 ? -7.32941 8.67237 19.61583 1.000 32.16373 139 PRO A N 1
ATOM 958 C CA . PRO A 1 121 ? -7.23032 8.42010 21.05739 1.000 26.04089 139 PRO A CA 1
ATOM 959 C C . PRO A 1 121 ? -6.33707 9.47195 21.69558 1.000 33.36865 139 PRO A C 1
ATOM 960 O O . PRO A 1 121 ? -5.25192 9.76771 21.19431 1.000 33.61498 139 PRO A O 1
ATOM 964 N N . PHE A 1 122 ? -6.84056 10.09789 22.76318 1.000 30.01266 140 PHE A N 1
ATOM 965 C CA . PHE A 1 122 ? -6.12505 11.17325 23.43613 1.000 29.28489 140 PHE A CA 1
ATOM 966 C C . PHE A 1 122 ? -5.70588 10.78298 24.83858 1.000 31.43172 140 PHE A C 1
ATOM 967 O O . PHE A 1 122 ? -4.55107 11.01516 25.21797 1.000 29.15950 140 PHE A O 1
ATOM 975 N N . SER A 1 123 ? -6.60660 10.21366 25.63977 1.000 29.23453 141 SER A N 1
ATOM 976 C CA . SER A 1 123 ? -6.18299 9.82215 26.97336 1.000 29.11435 141 SER A CA 1
ATOM 977 C C . SER A 1 123 ? -6.98137 8.62052 27.43498 1.000 31.34849 141 SER A C 1
ATOM 978 O O . SER A 1 123 ? -8.10345 8.37449 26.97540 1.000 33.99162 141 SER A O 1
ATOM 981 N N . LEU A 1 124 ? -6.34407 7.84769 28.31500 1.000 30.85974 142 LEU A N 1
ATOM 982 C CA . LEU A 1 124 ? -6.87862 6.63861 28.91316 1.000 30.43231 142 LEU A CA 1
ATOM 983 C C . LEU A 1 124 ? -6.75207 6.80572 30.41366 1.000 33.62138 142 LEU A C 1
ATOM 984 O O . LEU A 1 124 ? -5.70482 7.25898 30.89205 1.000 33.23598 142 LEU A O 1
ATOM 989 N N . GLU A 1 125 ? -7.81829 6.47708 31.14979 1.000 30.07265 143 GLU A N 1
ATOM 990 C CA . GLU A 1 125 ? -7.86903 6.68861 32.59235 1.000 30.01246 143 GLU A CA 1
ATOM 991 C C . GLU A 1 125 ? -8.51344 5.48436 33.24806 1.000 31.87151 143 GLU A C 1
ATOM 992 O O . GLU A 1 125 ? -9.52813 4.97939 32.75752 1.000 28.77811 143 GLU A O 1
ATOM 998 N N . PHE A 1 126 ? -7.93318 5.03648 34.35879 1.000 30.37730 144 PHE A N 1
ATOM 999 C CA . PHE A 1 126 ? -8.51571 3.94359 35.12683 1.000 30.11140 144 PHE A CA 1
ATOM 1000 C C . PHE A 1 126 ? -7.89498 3.95564 36.51115 1.000 34.41638 144 PHE A C 1
ATOM 1001 O O . PHE A 1 126 ? -6.88649 4.62499 36.75517 1.000 33.63774 144 PHE A O 1
ATOM 1009 N N . LYS A 1 127 ? -8.52759 3.23523 37.42292 1.000 27.93248 145 LYS A N 1
ATOM 1010 C CA . LYS A 1 127 ? -7.97213 3.03426 38.75218 1.000 36.81609 145 LYS A CA 1
ATOM 1011 C C . LYS A 1 127 ? -7.10794 1.77929 38.72747 1.000 42.01875 145 LYS A C 1
ATOM 1012 O O . LYS A 1 127 ? -7.47005 0.78513 38.09650 1.000 40.33658 145 LYS A O 1
ATOM 1018 N N . ASP A 1 128 ? -5.95777 1.82685 39.39388 1.000 38.13837 146 ASP A N 1
ATOM 1019 C CA . ASP A 1 128 ? -5.19387 0.59646 39.52486 1.000 48.00075 146 ASP A CA 1
ATOM 1020 C C . ASP A 1 128 ? -5.75361 -0.23284 40.68354 1.000 48.24532 146 ASP A C 1
ATOM 1021 O O . ASP A 1 128 ? -6.76624 0.11220 41.30233 1.000 37.18112 146 ASP A O 1
ATOM 1026 N N . ASP A 1 129 ? -5.09113 -1.35525 40.97821 1.000 47.72972 147 ASP A N 1
ATOM 1027 C CA . ASP A 1 129 ? -5.64870 -2.24656 41.98707 1.000 50.61568 147 ASP A CA 1
ATOM 1028 C C . ASP A 1 129 ? -5.48931 -1.69865 43.39849 1.000 48.46056 147 ASP A C 1
ATOM 1029 O O . ASP A 1 129 ? -6.00891 -2.30910 44.33870 1.000 49.25281 147 ASP A O 1
ATOM 1034 N N . MET A 1 130 ? -4.81705 -0.55320 43.56555 1.000 47.05643 148 MET A N 1
ATOM 1035 C CA . MET A 1 130 ? -4.78461 0.15581 44.83633 1.000 47.37877 148 MET A CA 1
ATOM 1036 C C . MET A 1 130 ? -5.68820 1.38019 44.83948 1.000 51.29036 148 MET A C 1
ATOM 1037 O O . MET A 1 130 ? -5.51336 2.27259 45.67713 1.000 49.69025 148 MET A O 1
ATOM 1042 N N . ASN A 1 131 ? -6.65603 1.43843 43.92460 1.000 50.73883 149 ASN A N 1
ATOM 1043 C CA . ASN A 1 131 ? -7.61905 2.53417 43.87643 1.000 48.52773 149 ASN A CA 1
ATOM 1044 C C . ASN A 1 131 ? -6.94520 3.87262 43.59121 1.000 45.20082 149 ASN A C 1
ATOM 1045 O O . ASN A 1 131 ? -7.48156 4.92184 43.95027 1.000 44.49635 149 ASN A O 1
ATOM 1050 N N . ASN A 1 132 ? -5.76808 3.86096 42.96384 1.000 41.55447 150 ASN A N 1
ATOM 1051 C CA . ASN A 1 132 ? -5.08681 5.08292 42.54757 1.000 39.47566 150 ASN A CA 1
ATOM 1052 C C . ASN A 1 132 ? -5.35600 5.37178 41.07709 1.000 44.69586 150 ASN A C 1
ATOM 1053 O O . ASN A 1 132 ? -5.25914 4.47936 40.23532 1.000 39.81226 150 ASN A O 1
ATOM 1058 N N . LEU A 1 133 ? -5.67055 6.63083 40.77275 1.000 38.84717 151 LEU A N 1
ATOM 1059 C CA . LEU A 1 133 ? -6.07662 7.01815 39.42810 1.000 39.44019 151 LEU A CA 1
ATOM 1060 C C . LEU A 1 133 ? -4.86312 7.12481 38.50868 1.000 41.97127 151 LEU A C 1
ATOM 1061 O O . LEU A 1 133 ? -3.92202 7.87653 38.78343 1.000 41.86728 151 LEU A O 1
ATOM 1066 N N . VAL A 1 134 ? -4.90066 6.37899 37.41020 1.000 35.80876 152 VAL A N 1
ATOM 1067 C CA . VAL A 1 134 ? -3.85874 6.37183 36.39500 1.000 34.89899 152 VAL A CA 1
ATOM 1068 C C . VAL A 1 134 ? -4.38184 7.09510 35.16453 1.000 37.30972 152 VAL A C 1
ATOM 1069 O O . VAL A 1 134 ? -5.41787 6.71559 34.61483 1.000 37.01176 152 VAL A O 1
ATOM 1073 N N . THR A 1 135 ? -3.66056 8.11497 34.71881 1.000 25.57319 153 THR A N 1
ATOM 1074 C CA . THR A 1 135 ? -4.00784 8.86071 33.51280 1.000 37.09627 153 THR A CA 1
ATOM 1075 C C . THR A 1 135 ? -2.87021 8.73640 32.51272 1.000 35.40388 153 THR A C 1
ATOM 1076 O O . THR A 1 135 ? -1.73648 9.15378 32.79927 1.000 32.93241 153 THR A O 1
ATOM 1080 N N . ILE A 1 136 ? -3.18127 8.19650 31.33683 1.000 28.59178 154 ILE A N 1
ATOM 1081 C CA . ILE A 1 136 ? -2.24036 8.05878 30.22737 1.000 31.04302 154 ILE A CA 1
ATOM 1082 C C . ILE A 1 136 ? -2.67809 8.95066 29.07334 1.000 32.98161 154 ILE A C 1
ATOM 1083 O O . ILE A 1 136 ? -3.77126 8.77150 28.52364 1.000 34.80498 154 ILE A O 1
ATOM 1088 N N . THR A 1 137 ? -1.79719 9.85703 28.65437 1.000 26.16954 155 THR A N 1
ATOM 1089 C CA . THR A 1 137 ? -2.07685 10.81368 27.59297 1.000 29.28473 155 THR A CA 1
ATOM 1090 C C . THR A 1 137 ? -1.18998 10.53267 26.38673 1.000 35.94646 155 THR A C 1
ATOM 1091 O O . THR A 1 137 ? 0.03022 10.37484 26.53168 1.000 32.54298 155 THR A O 1
ATOM 1095 N N . PHE A 1 138 ? -1.78410 10.53521 25.19654 1.000 27.65432 156 PHE A N 1
ATOM 1096 C CA . PHE A 1 138 ? -1.08944 10.11962 23.98686 1.000 28.95892 156 PHE A CA 1
ATOM 1097 C C . PHE A 1 138 ? -0.74582 11.31630 23.10990 1.000 33.52351 156 PHE A C 1
ATOM 1098 O O . PHE A 1 138 ? -1.52305 12.27059 22.99356 1.000 32.13743 156 PHE A O 1
ATOM 1106 N N . SER A 1 139 ? 0.43473 11.27965 22.50350 1.000 31.48800 157 SER A N 1
ATOM 1107 C CA . SER A 1 139 ? 0.81009 12.33378 21.56882 1.000 33.42438 157 SER A CA 1
ATOM 1108 C C . SER A 1 139 ? 1.49647 11.68197 20.38085 1.000 37.90251 157 SER A C 1
ATOM 1109 O O . SER A 1 139 ? 1.89130 10.50883 20.43125 1.000 32.99437 157 SER A O 1
ATOM 1112 N N . GLN A 1 140 ? 1.60350 12.43622 19.28835 1.000 31.46030 158 GLN A N 1
ATOM 1113 C CA . GLN A 1 140 ? 2.10533 11.87391 18.03629 1.000 37.29144 158 GLN A CA 1
ATOM 1114 C C . GLN A 1 140 ? 1.39526 10.55833 17.71591 1.000 42.91591 158 GLN A C 1
ATOM 1115 O O . GLN A 1 140 ? 2.02168 9.56729 17.32421 1.000 39.07140 158 GLN A O 1
ATOM 1121 N N . ALA A 1 141 ? 0.07381 10.54329 17.89058 1.000 34.04967 159 ALA A N 1
ATOM 1122 C CA . ALA A 1 141 ? -0.68258 9.30450 17.73543 1.000 38.95391 159 ALA A CA 1
ATOM 1123 C C . ALA A 1 141 ? -0.85129 8.92847 16.26566 1.000 36.49229 159 ALA A C 1
ATOM 1124 O O . ALA A 1 141 ? -1.15133 9.77088 15.41922 1.000 42.51111 159 ALA A O 1
ATOM 1126 N N . GLU A 1 142 ? -0.67270 7.64685 15.96871 1.000 38.42900 160 GLU A N 1
ATOM 1127 C CA . GLU A 1 142 ? -0.78704 7.11210 14.61895 1.000 41.30062 160 GLU A CA 1
ATOM 1128 C C . GLU A 1 142 ? -1.88882 6.06169 14.59447 1.000 36.73453 160 GLU A C 1
ATOM 1129 O O . GLU A 1 142 ? -1.85150 5.11212 15.38311 1.000 36.32245 160 GLU A O 1
ATOM 1135 N N . ILE A 1 143 ? -2.84417 6.21194 13.66997 1.000 33.74093 161 ILE A N 1
ATOM 1136 C CA . ILE A 1 143 ? -3.92573 5.24233 13.47526 1.000 39.89828 161 ILE A CA 1
ATOM 1137 C C . ILE A 1 143 ? -3.51025 4.23678 12.40624 1.000 40.32479 161 ILE A C 1
ATOM 1138 O O . ILE A 1 143 ? -3.21344 4.62003 11.26808 1.000 45.53497 161 ILE A O 1
ATOM 1143 N N . ASN A 1 144 ? -3.54923 2.94858 12.73973 1.000 30.20499 162 ASN A N 1
ATOM 1144 C CA . ASN A 1 144 ? -3.22177 1.87802 11.80217 1.000 37.52051 162 ASN A CA 1
ATOM 1145 C C . ASN A 1 144 ? -1.85930 2.03557 11.12015 1.000 44.03395 162 ASN A C 1
ATOM 1146 O O . ASN A 1 144 ? -1.74913 1.86075 9.90230 1.000 45.67910 162 ASN A O 1
ATOM 1151 N N . PRO A 1 145 ? -0.79905 2.33876 11.86929 1.000 42.29002 163 PRO A N 1
ATOM 1152 C CA . PRO A 1 145 ? 0.54848 2.24392 11.29752 1.000 44.64087 163 PRO A CA 1
ATOM 1153 C C . PRO A 1 145 ? 0.96067 0.79242 11.08655 1.000 41.23652 163 PRO A C 1
ATOM 1154 O O . PRO A 1 145 ? 0.45045 -0.13321 11.72227 1.000 37.34410 163 PRO A O 1
ATOM 1158 N N . LYS A 1 146 ? 1.90452 0.60103 10.17424 1.000 43.53584 164 LYS A N 1
ATOM 1159 C CA . LYS A 1 146 ? 2.53655 -0.70468 10.01369 1.000 52.66409 164 LYS A CA 1
ATOM 1160 C C . LYS A 1 146 ? 3.54987 -0.88984 11.13312 1.000 41.21353 164 LYS A C 1
ATOM 1161 O O . LYS A 1 146 ? 4.50756 -0.11739 11.25112 1.000 44.89944 164 LYS A O 1
ATOM 1167 N N . ILE A 1 147 ? 3.30358 -1.87240 11.98621 1.000 40.45337 165 ILE A N 1
ATOM 1168 C CA . ILE A 1 147 ? 4.17790 -2.19267 13.10173 1.000 40.88330 165 ILE A CA 1
ATOM 1169 C C . ILE A 1 147 ? 4.67548 -3.61131 12.87023 1.000 39.16300 165 ILE A C 1
ATOM 1170 O O . ILE A 1 147 ? 3.87078 -4.54483 12.85151 1.000 39.76367 165 ILE A O 1
ATOM 1175 N N . PRO A 1 148 ? 5.97240 -3.82098 12.66145 1.000 40.72283 166 PRO A N 1
ATOM 1176 C CA . PRO A 1 148 ? 6.47430 -5.18855 12.45371 1.000 45.94483 166 PRO A CA 1
ATOM 1177 C C . PRO A 1 148 ? 6.19363 -6.06900 13.66571 1.000 49.52585 166 PRO A C 1
ATOM 1178 O O . PRO A 1 148 ? 6.16293 -5.60384 14.81153 1.000 41.97553 166 PRO A O 1
ATOM 1182 N N . ASN A 1 149 ? 5.95405 -7.35390 13.39065 1.000 43.04155 167 ASN A N 1
ATOM 1183 C CA . ASN A 1 149 ? 5.56889 -8.28220 14.44775 1.000 46.42402 167 ASN A CA 1
ATOM 1184 C C . ASN A 1 149 ? 6.69858 -8.50316 15.43960 1.000 50.65085 167 ASN A C 1
ATOM 1185 O O . ASN A 1 149 ? 6.45294 -8.67136 16.63993 1.000 47.40075 167 ASN A O 1
ATOM 1190 N N . GLU A 1 150 ? 7.94130 -8.53678 14.95592 1.000 47.69630 168 GLU A N 1
ATOM 1191 C CA . GLU A 1 150 ? 9.05449 -8.87232 15.83590 1.000 49.14065 168 GLU A CA 1
ATOM 1192 C C . GLU A 1 150 ? 9.18351 -7.86763 16.97075 1.000 45.55624 168 GLU A C 1
ATOM 1193 O O . GLU A 1 150 ? 9.65958 -8.21461 18.05582 1.000 45.89652 168 GLU A O 1
ATOM 1199 N N . ILE A 1 151 ? 8.75071 -6.62485 16.75525 1.000 42.04492 169 ILE A N 1
ATOM 1200 C CA . ILE A 1 151 ? 8.84724 -5.65091 17.83655 1.000 48.75007 169 ILE A CA 1
ATOM 1201 C C . ILE A 1 151 ? 8.17742 -6.18158 19.09558 1.000 45.52618 169 ILE A C 1
ATOM 1202 O O . ILE A 1 151 ? 8.58567 -5.84382 20.21398 1.000 46.44804 169 ILE A O 1
ATOM 1207 N N . PHE A 1 152 ? 7.18014 -7.05275 18.94214 1.000 39.29595 170 PHE A N 1
ATOM 1208 C CA . PHE A 1 152 ? 6.36658 -7.53338 20.05419 1.000 41.82778 170 PHE A CA 1
ATOM 1209 C C . PHE A 1 152 ? 6.91422 -8.78299 20.72235 1.000 46.20001 170 PHE A C 1
ATOM 1210 O O . PHE A 1 152 ? 6.33104 -9.24613 21.71079 1.000 41.84893 170 PHE A O 1
ATOM 1218 N N . VAL A 1 153 ? 7.97823 -9.35760 20.18294 1.000 40.55973 171 VAL A N 1
ATOM 1219 C CA . VAL A 1 153 ? 8.55408 -10.60161 20.68265 1.000 47.88580 171 VAL A CA 1
ATOM 1220 C C . VAL A 1 153 ? 9.56664 -10.26040 21.76694 1.000 44.39614 171 VAL A C 1
ATOM 1221 O O . VAL A 1 153 ? 10.55120 -9.56342 21.50433 1.000 40.58178 171 VAL A O 1
ATOM 1225 N N . PHE A 1 154 ? 9.32468 -10.72895 22.98895 1.000 40.39923 172 PHE A N 1
ATOM 1226 C CA . PHE A 1 154 ? 10.26760 -10.42628 24.05797 1.000 39.19113 172 PHE A CA 1
ATOM 1227 C C . PHE A 1 154 ? 11.51352 -11.25892 23.81054 1.000 53.57332 172 PHE A C 1
ATOM 1228 O O . PHE A 1 154 ? 11.51502 -12.47393 24.02713 1.000 42.73293 172 PHE A O 1
ATOM 1236 N N . ASN A 1 155 ? 12.56285 -10.60000 23.31923 1.000 53.83774 173 ASN A N 1
ATOM 1237 C CA . ASN A 1 155 ? 13.81458 -11.24522 22.92978 1.000 70.15643 173 ASN A CA 1
ATOM 1238 C C . ASN A 1 155 ? 14.90498 -10.71738 23.84622 1.000 86.71187 173 ASN A C 1
ATOM 1239 O O . ASN A 1 155 ? 15.42408 -9.60853 23.61962 1.000 90.20301 173 ASN A O 1
ATOM 1244 N N . PRO A 1 156 ? 15.30893 -11.49141 24.86871 1.000 95.23790 174 PRO A N 1
ATOM 1245 C CA . PRO A 1 156 ? 16.01194 -10.92487 26.03207 1.000 94.58643 174 PRO A CA 1
ATOM 1246 C C . PRO A 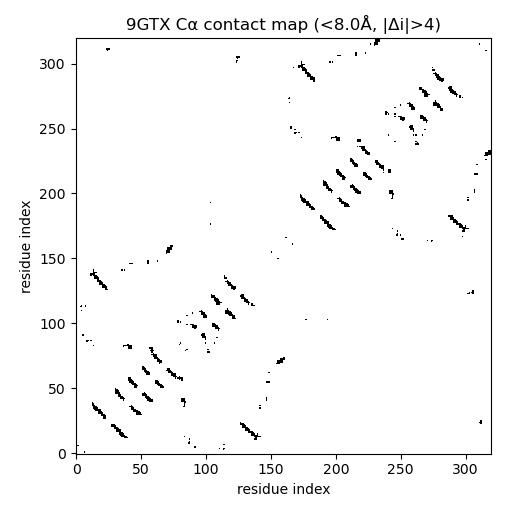1 156 ? 16.90290 -9.70713 25.78490 1.000 98.76563 174 PRO A C 1
ATOM 1247 O O . PRO A 1 156 ? 16.60039 -8.64038 26.33186 1.000 97.11113 174 PRO A O 1
ATOM 1251 N N . LYS A 1 157 ? 17.96253 -9.79724 24.97618 1.000 103.29049 175 LYS A N 1
ATOM 1252 C CA . LYS A 1 157 ? 18.27235 -10.93191 24.11142 1.000 101.53154 175 LYS A CA 1
ATOM 1253 C C . LYS A 1 157 ? 19.24337 -11.92729 24.74409 1.000 103.98454 175 LYS A C 1
ATOM 1254 O O . LYS A 1 157 ? 19.15510 -13.12664 24.49025 1.000 106.76080 175 LYS A O 1
ATOM 1260 N N . ASP A 1 158 ? 20.17032 -11.43855 25.56231 1.000 103.10301 176 ASP A N 1
ATOM 1261 C CA . ASP A 1 158 ? 21.14928 -12.32063 26.18296 1.000 107.08582 176 ASP A CA 1
ATOM 1262 C C . ASP A 1 158 ? 20.47669 -13.13301 27.29287 1.000 106.49529 176 ASP A C 1
ATOM 1263 O O . ASP A 1 158 ? 19.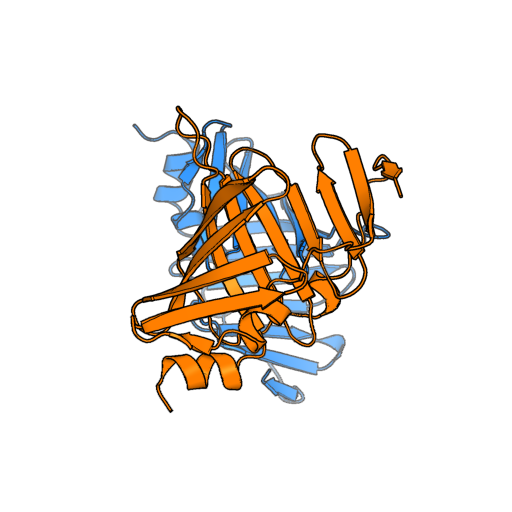25046 -13.16845 27.42388 1.000 102.63277 176 ASP A O 1
ATOM 1268 N N . GLU A 1 159 ? 21.28148 -13.81417 28.10722 1.000 101.66093 177 GLU A N 1
ATOM 1269 C CA . GLU A 1 159 ? 20.74430 -14.73434 29.10465 1.000 97.46297 177 GLU A CA 1
ATOM 1270 C C . GLU A 1 159 ? 21.47526 -14.59185 30.43143 1.000 90.94607 177 GLU A C 1
ATOM 1271 O O . GLU A 1 159 ? 21.89311 -15.56786 31.05477 1.000 87.48065 177 GLU A O 1
ATOM 1277 N N . ASN A 1 160 ? 21.63394 -13.35016 30.87190 1.000 97.85675 178 ASN A N 1
ATOM 1278 C CA . ASN A 1 160 ? 21.81445 -13.07583 32.28743 1.000 92.29901 178 ASN A CA 1
ATOM 1279 C C . ASN A 1 160 ? 20.48037 -12.96552 33.01679 1.000 77.14600 178 ASN A C 1
ATOM 1280 O O . ASN A 1 160 ? 20.46369 -13.00589 34.25096 1.000 84.03989 178 ASN A O 1
ATOM 1285 N N . ILE A 1 161 ? 19.37196 -12.87405 32.27845 1.000 69.60691 179 ILE A N 1
ATOM 1286 C CA . ILE A 1 161 ? 18.10388 -12.38350 32.81795 1.000 53.57158 179 ILE A CA 1
ATOM 1287 C C . ILE A 1 161 ? 17.50938 -13.40319 33.78126 1.000 51.00435 179 ILE A C 1
ATOM 1288 O O . ILE A 1 161 ? 17.25750 -14.55418 33.40832 1.000 56.93980 179 ILE A O 1
ATOM 1293 N N . ASP A 1 162 ? 17.26499 -12.97821 35.02189 1.000 47.09467 180 ASP A N 1
ATOM 1294 C CA . ASP A 1 162 ? 16.43677 -13.76109 35.93111 1.000 45.40766 180 ASP A CA 1
ATOM 1295 C C . ASP A 1 162 ? 14.96838 -13.66334 35.50336 1.000 42.77481 180 ASP A C 1
ATOM 1296 O O . ASP A 1 162 ? 14.47491 -12.58023 35.17185 1.000 41.21319 180 ASP A O 1
ATOM 1301 N N . ILE A 1 163 ? 14.27754 -14.80203 35.47881 1.000 40.69309 181 ILE A N 1
ATOM 1302 C CA . ILE A 1 163 ? 12.85388 -14.87077 35.14936 1.000 40.90578 181 ILE A CA 1
ATOM 1303 C C . ILE A 1 163 ? 12.09795 -15.12476 36.44057 1.000 38.25641 181 ILE A C 1
ATOM 1304 O O . ILE A 1 163 ? 12.27014 -16.17411 37.06563 1.000 45.64523 181 ILE A O 1
ATOM 1309 N N . VAL A 1 164 ? 11.25323 -14.18157 36.82592 1.000 40.30596 182 VAL A N 1
ATOM 1310 C CA . VAL A 1 164 ? 10.52948 -14.21620 38.08869 1.000 39.31078 182 VAL A CA 1
ATOM 1311 C C . VAL A 1 164 ? 9.05466 -14.44594 37.77408 1.000 46.99870 182 VAL A C 1
ATOM 1312 O O . VAL A 1 164 ? 8.48862 -13.78041 36.89946 1.000 33.23203 182 VAL A O 1
ATOM 1316 N N . ARG A 1 165 ? 8.42798 -15.37602 38.48111 1.000 42.09311 183 ARG A N 1
ATOM 1317 C CA . ARG A 1 165 ? 7.01092 -15.63788 38.27633 1.000 50.39940 183 ARG A CA 1
ATOM 1318 C C . ARG A 1 165 ? 6.23759 -15.22987 39.51758 1.000 60.31402 183 ARG A C 1
ATOM 1319 O O . ARG A 1 165 ? 6.47553 -15.75644 40.60892 1.000 61.96918 183 ARG A O 1
ATOM 1327 N N . GLN A 1 166 ? 5.33030 -14.28129 39.34463 1.000 87.34621 184 GLN A N 1
ATOM 1328 C CA . GLN A 1 166 ? 4.43880 -13.84963 40.40311 1.000 88.30982 184 GLN A CA 1
ATOM 1329 C C . GLN A 1 166 ? 3.20197 -13.25753 39.74671 1.000 99.03268 184 GLN A C 1
ATOM 1330 O O . GLN A 1 166 ? 3.01760 -13.39371 38.53457 1.000 92.27490 184 GLN A O 1
ATOM 1336 N N . LEU B 1 7 ? -21.08163 -30.29287 57.08315 1.000 71.45029 25 LEU B N 1
ATOM 1337 C CA . LEU B 1 7 ? -20.83941 -28.86885 56.84442 1.000 67.85710 25 LEU B CA 1
ATOM 1338 C C . LEU B 1 7 ? -20.91343 -28.51851 55.34531 1.000 61.53855 25 LEU B C 1
ATOM 1339 O O . LEU B 1 7 ? -20.12865 -29.01240 54.53344 1.000 51.92218 25 LEU B O 1
ATOM 1344 N N . SER B 1 8 ? -21.86244 -27.65229 54.99351 1.000 51.20224 26 SER B N 1
ATOM 1345 C CA . SER B 1 8 ? -22.25900 -27.49174 53.60753 1.000 44.91748 26 SER B CA 1
ATOM 1346 C C . SER B 1 8 ? -21.28758 -26.58397 52.85359 1.000 52.31209 26 SER B C 1
ATOM 1347 O O . SER B 1 8 ? -20.52890 -25.80975 53.44239 1.000 51.76609 26 SER B O 1
ATOM 1350 N N . LYS B 1 9 ? -21.35308 -26.66861 51.52028 1.000 47.72361 27 LYS B N 1
ATOM 1351 C CA . LYS B 1 9 ? -20.42709 -25.93094 50.66782 1.000 55.55983 27 LYS B CA 1
ATOM 1352 C C . LYS B 1 9 ? -20.41001 -24.44653 51.02299 1.000 53.52828 27 LYS B C 1
ATOM 1353 O O . LYS B 1 9 ? -19.34526 -23.81582 51.05173 1.000 55.66216 27 LYS B O 1
ATOM 1359 N N . GLU B 1 10 ? -21.58222 -23.87647 51.31800 1.000 47.10488 28 GLU B N 1
ATOM 1360 C CA . GLU B 1 10 ? -21.66677 -22.45932 51.66254 1.000 43.66084 28 GLU B CA 1
ATOM 1361 C C . GLU B 1 10 ? -21.01339 -22.15682 53.00823 1.000 42.29730 28 GLU B C 1
ATOM 1362 O O . GLU B 1 10 ? -20.36318 -21.11543 53.16891 1.000 39.32970 28 GLU B O 1
ATOM 1368 N N . GLU B 1 11 ? -21.20077 -23.03322 53.99864 1.000 44.82518 29 GLU B N 1
ATOM 1369 C CA . GLU B 1 11 ? -20.53059 -22.83227 55.27513 1.000 48.02817 29 GLU B CA 1
ATOM 1370 C C . GLU B 1 11 ? -19.02050 -22.96162 55.13952 1.000 50.08712 29 GLU B C 1
ATOM 1371 O O . GLU B 1 11 ? -18.27425 -22.29984 55.87011 1.000 48.60580 29 GLU B O 1
ATOM 1377 N N . GLU B 1 12 ? -18.55591 -23.81625 54.22635 1.000 49.56535 30 GLU B N 1
ATOM 1378 C CA . GLU B 1 12 ? -17.12464 -23.91226 53.96179 1.000 51.04514 30 GLU B CA 1
ATOM 1379 C C . GLU B 1 12 ? -16.58738 -22.59619 53.42690 1.000 51.68433 30 GLU B C 1
ATOM 1380 O O . GLU B 1 12 ? -15.58731 -22.06785 53.93382 1.000 41.16113 30 GLU B O 1
ATOM 1386 N N . VAL B 1 13 ? -17.22869 -22.06598 52.37640 1.000 43.62408 31 VAL B N 1
ATOM 1387 C CA . VAL B 1 13 ? -16.80755 -20.78278 51.82577 1.000 34.74677 31 VAL B CA 1
ATOM 1388 C C . VAL B 1 13 ? -16.67140 -19.76914 52.94519 1.000 46.02553 31 VAL B C 1
ATOM 1389 O O . VAL B 1 13 ? -15.62668 -19.13086 53.10679 1.000 42.66128 31 VAL B O 1
ATOM 1393 N N . LEU B 1 14 ? -17.72685 -19.61530 53.74822 1.000 44.47144 32 LEU B N 1
ATOM 1394 C CA . LEU B 1 14 ? -17.67525 -18.62181 54.81482 1.000 45.38271 32 LEU B CA 1
ATOM 1395 C C . LEU B 1 14 ? -16.56639 -18.93863 55.81159 1.000 48.75028 32 LEU B C 1
ATOM 1396 O O . LEU B 1 14 ? -15.82663 -18.04103 56.23423 1.000 46.53043 32 LEU B O 1
ATOM 1401 N N . GLN B 1 15 ? -16.41191 -20.20755 56.18856 1.000 49.52393 33 GLN B N 1
ATOM 1402 C CA . GLN B 1 15 ? -15.37934 -20.50221 57.17719 1.000 49.33249 33 GLN B CA 1
ATOM 1403 C C . GLN B 1 15 ? -13.97021 -20.26665 56.63030 1.000 50.52219 33 GLN B C 1
ATOM 1404 O O . GLN B 1 15 ? -13.07718 -19.88278 57.38749 1.000 50.37717 33 GLN B O 1
ATOM 1410 N N . ASN B 1 16 ? -13.74424 -20.48962 55.33875 1.000 43.18480 34 ASN B N 1
ATOM 1411 C CA . ASN B 1 16 ? -12.41402 -20.34788 54.76833 1.000 45.71172 34 ASN B CA 1
ATOM 1412 C C . ASN B 1 16 ? -12.15848 -18.95742 54.19140 1.000 45.69028 34 ASN B C 1
ATOM 1413 O O . ASN B 1 16 ? -11.00804 -18.63854 53.87291 1.000 47.55652 34 ASN B O 1
ATOM 1418 N N . LEU B 1 17 ? -13.18960 -18.11840 54.09010 1.000 47.32956 35 LEU B N 1
ATOM 1419 C CA . LEU B 1 17 ? -13.08377 -16.84309 53.39029 1.000 37.93323 35 LEU B CA 1
ATOM 1420 C C . LEU B 1 17 ? -11.97485 -15.97129 53.96602 1.000 43.56099 35 LEU B C 1
ATOM 1421 O O . LEU B 1 17 ? -11.81136 -15.86223 55.18588 1.000 37.85299 35 LEU B O 1
ATOM 1426 N N . GLN B 1 18 ? -11.21119 -15.33836 53.07533 1.000 38.13282 36 GLN B N 1
ATOM 1427 C CA . GLN B 1 18 ? -10.22077 -14.34342 53.47100 1.000 39.14382 36 GLN B CA 1
ATOM 1428 C C . GLN B 1 18 ? -10.38682 -13.02023 52.75687 1.000 37.04434 36 GLN B C 1
ATOM 1429 O O . GLN B 1 18 ? -9.92734 -12.00527 53.28136 1.000 35.95819 36 GLN B O 1
ATOM 1435 N N . SER B 1 19 ? -11.03653 -12.99944 51.59523 1.000 38.95697 37 SER B N 1
ATOM 1436 C CA . SER B 1 19 ? -11.32414 -11.77189 50.88293 1.000 38.36818 37 SER B CA 1
ATOM 1437 C C . SER B 1 19 ? -12.48406 -12.02691 49.93519 1.000 33.68556 37 SER B C 1
ATOM 1438 O O . SER B 1 19 ? -12.77707 -13.16759 49.57457 1.000 37.39070 37 SER B O 1
ATOM 1441 N N . PHE B 1 20 ? -13.11702 -10.93916 49.51627 1.000 31.91209 38 PHE B N 1
ATOM 1442 C CA . PHE B 1 20 ? -14.32282 -10.98794 48.71412 1.000 38.04206 38 PHE B CA 1
ATOM 1443 C C . PHE B 1 20 ? -14.42028 -9.72375 47.86983 1.000 31.08377 38 PHE B C 1
ATOM 1444 O O . PHE B 1 20 ? -14.16552 -8.62623 48.36589 1.000 36.13261 38 PHE B O 1
ATOM 1452 N N . SER B 1 21 ? -14.77875 -9.87704 46.59978 1.000 32.66187 39 SER B N 1
ATOM 1453 C CA . SER B 1 21 ? -15.07942 -8.72186 45.76199 1.000 34.91866 39 SER B CA 1
ATOM 1454 C C . SER B 1 21 ? -16.28471 -9.02915 44.88216 1.000 33.82153 39 SER B C 1
ATOM 1455 O O . SER B 1 21 ? -16.58498 -10.19205 44.60220 1.000 33.67651 39 SER B O 1
ATOM 1458 N N . ALA B 1 22 ? -16.97294 -7.97327 44.44720 1.000 32.78965 40 ALA B N 1
ATOM 1459 C CA . ALA B 1 22 ? -18.11986 -8.14738 43.57128 1.000 33.59508 40 ALA B CA 1
ATOM 1460 C C . ALA B 1 22 ? -18.66794 -6.79043 43.12906 1.000 25.19973 40 ALA B C 1
ATOM 1461 O O . ALA B 1 22 ? -18.51221 -5.78317 43.82883 1.000 32.59942 40 ALA B O 1
ATOM 1463 N N . HIS B 1 23 ? -19.33831 -6.78044 41.98116 1.000 26.91159 41 HIS B N 1
ATOM 1464 C CA . HIS B 1 23 ? -20.28173 -5.70681 41.68676 1.000 27.17567 41 HIS B CA 1
ATOM 1465 C C . HIS B 1 23 ? -21.46211 -5.81591 42.63369 1.000 32.35060 41 HIS B C 1
ATOM 1466 O O . HIS B 1 23 ? -21.88855 -6.91596 42.98659 1.000 33.30009 41 HIS B O 1
ATOM 1473 N N . PHE B 1 24 ? -22.02263 -4.67273 43.03276 1.000 31.80688 42 PHE B N 1
ATOM 1474 C CA . PHE B 1 24 ? -23.22225 -4.71576 43.85583 1.000 29.70015 42 PHE B CA 1
ATOM 1475 C C . PHE B 1 24 ? -24.23207 -3.69750 43.35083 1.000 35.58640 42 PHE B C 1
ATOM 1476 O O . PHE B 1 24 ? -23.88315 -2.70314 42.70613 1.000 33.17472 42 PHE B O 1
ATOM 1484 N N . LYS B 1 25 ? -25.49723 -4.01207 43.60059 1.000 31.01686 43 LYS B N 1
ATOM 1485 C CA . LYS B 1 25 ? -26.61511 -3.10181 43.47196 1.000 32.24262 43 LYS B CA 1
ATOM 1486 C C . LYS B 1 25 ? -27.19588 -2.90816 44.86538 1.000 39.66830 43 LYS B C 1
ATOM 1487 O O . LYS B 1 25 ? -27.40898 -3.88556 45.59510 1.000 32.61882 43 LYS B O 1
ATOM 1493 N N . GLN B 1 26 ? -27.41571 -1.65552 45.24795 1.000 39.11264 44 GLN B N 1
ATOM 1494 C CA . GLN B 1 26 ? -28.02509 -1.32081 46.52986 1.000 41.12041 44 GLN B CA 1
ATOM 1495 C C . GLN B 1 26 ? -29.39561 -0.69931 46.29677 1.000 41.94784 44 GLN B C 1
ATOM 1496 O O . GLN B 1 26 ? -29.52158 0.27950 45.55136 1.000 44.59380 44 GLN B O 1
ATOM 1502 N N . VAL B 1 27 ? -30.41609 -1.26722 46.92446 1.000 40.12017 45 VAL B N 1
ATOM 1503 C CA . VAL B 1 27 ? -31.79964 -0.84884 46.71303 1.000 56.73143 45 VAL B CA 1
ATOM 1504 C C . VAL B 1 27 ? -32.41453 -0.54273 48.07067 1.000 61.98503 45 VAL B C 1
ATOM 1505 O O . VAL B 1 27 ? -32.69564 -1.46193 48.84949 1.000 65.34726 45 VAL B O 1
ATOM 1509 N N . LEU B 1 28 ? -32.62753 0.74152 48.35355 1.000 76.48740 46 LEU B N 1
ATOM 1510 C CA . LEU B 1 28 ? -33.27321 1.18659 49.58971 1.000 83.02466 46 LEU B CA 1
ATOM 1511 C C . LEU B 1 28 ? -34.75192 1.39291 49.27614 1.000 82.97315 46 LEU B C 1
ATOM 1512 O O . LEU B 1 28 ? -35.17959 2.48228 48.89592 1.000 86.44694 46 LEU B O 1
ATOM 1517 N N . LYS B 1 29 ? -35.52328 0.31437 49.42968 1.000 90.81886 47 LYS B N 1
ATOM 1518 C CA . LYS B 1 29 ? -36.95730 0.22781 49.14859 1.000 96.54803 47 LYS B CA 1
ATOM 1519 C C . LYS B 1 29 ? -37.46269 1.35686 48.26262 1.000 106.62803 47 LYS B C 1
ATOM 1520 O O . LYS B 1 29 ? -37.09037 1.43349 47.08880 1.000 106.49196 47 LYS B O 1
ATOM 1526 N N . ASN B 1 30 ? -38.33223 2.20719 48.81183 1.000 106.11336 48 ASN B N 1
ATOM 1527 C CA . ASN B 1 30 ? -38.74176 3.46587 48.19017 1.000 119.52367 48 ASN B CA 1
ATOM 1528 C C . ASN B 1 30 ? -39.83502 3.27646 47.14153 1.000 135.33944 48 ASN B C 1
ATOM 1529 O O . ASN B 1 30 ? -40.09691 2.15185 46.69802 1.000 128.81505 48 ASN B O 1
ATOM 1534 N N . GLU B 1 31 ? -40.47463 4.38105 46.74420 1.000 165.73590 49 GLU B N 1
ATOM 1535 C CA . GLU B 1 31 ? -41.55151 4.37862 45.75945 1.000 158.45630 49 GLU B CA 1
ATOM 1536 C C . GLU B 1 31 ? -41.05464 4.49108 44.32265 1.000 158.98150 49 GLU B C 1
ATOM 1537 O O . GLU B 1 31 ? -41.84568 4.28537 43.39376 1.000 154.07496 49 GLU B O 1
ATOM 1543 N N . LYS B 1 32 ? -39.77230 4.81177 44.12282 1.000 144.96053 50 LYS B N 1
ATOM 1544 C CA . LYS B 1 32 ? -39.16966 5.06102 42.81778 1.000 138.99293 50 LYS B CA 1
ATOM 1545 C C . LYS B 1 32 ? -38.22715 3.92080 42.44336 1.000 139.22535 50 LYS B C 1
ATOM 1546 O O . LYS B 1 32 ? -38.34227 2.81444 42.98893 1.000 132.40805 50 LYS B O 1
ATOM 1552 N N . PRO B 1 33 ? -37.30567 4.13344 41.49346 1.000 131.72328 51 PRO B N 1
ATOM 1553 C CA . PRO B 1 33 ? -36.18916 3.19791 41.34474 1.000 122.02986 51 PRO B CA 1
ATOM 1554 C C . PRO B 1 33 ? -34.87781 3.80560 41.82199 1.000 105.31174 51 PRO B C 1
ATOM 1555 O O . PRO B 1 33 ? -33.91331 3.87637 41.05419 1.000 102.16407 51 PRO B O 1
ATOM 1559 N N . LEU B 1 34 ? -34.83044 4.26343 43.07663 1.000 101.49868 52 LEU B N 1
ATOM 1560 C CA . LEU B 1 34 ? -33.58611 4.77649 43.64320 1.000 101.27863 52 LEU B CA 1
ATOM 1561 C C . LEU B 1 34 ? -32.63341 3.62551 43.93837 1.000 90.37586 52 LEU B C 1
ATOM 1562 O O . LEU B 1 34 ? -32.67339 3.02515 45.01957 1.000 86.52798 52 LEU B O 1
ATOM 1567 N N . VAL B 1 35 ? -31.77357 3.31856 42.97776 1.000 70.01797 53 VAL B N 1
ATOM 1568 C CA . VAL B 1 35 ? -30.81785 2.23147 43.08766 1.000 60.19143 53 VAL B CA 1
ATOM 1569 C C . VAL B 1 35 ? -29.41641 2.81493 42.98551 1.000 56.91852 53 VAL B C 1
ATOM 1570 O O . VAL B 1 35 ? -29.20813 3.86196 42.36978 1.000 51.07659 53 VAL B O 1
ATOM 1574 N N . TYR B 1 36 ? -28.45096 2.13900 43.60023 1.000 47.54363 54 TYR B N 1
ATOM 1575 C CA . TYR B 1 36 ? -27.05514 2.53304 43.49175 1.000 46.29914 54 TYR B CA 1
ATOM 1576 C C . TYR B 1 36 ? -26.24994 1.34029 43.02120 1.000 41.62161 54 TYR B C 1
ATOM 1577 O O . TYR B 1 36 ? -26.51779 0.20700 43.42853 1.000 45.49002 54 TYR B O 1
ATOM 1586 N N . TYR B 1 37 ? -25.29257 1.60059 42.13922 1.000 39.94596 55 TYR B N 1
ATOM 1587 C CA . TYR B 1 37 ? -24.37115 0.60517 41.61756 1.000 34.64984 55 TYR B CA 1
ATOM 1588 C C . TYR B 1 37 ? -22.96027 0.91648 42.08829 1.000 42.07947 55 TYR B C 1
ATOM 1589 O O . TYR B 1 37 ? -22.59727 2.08691 42.26367 1.000 33.56319 55 TYR B O 1
ATOM 1598 N N . GLY B 1 38 ? -22.15251 -0.13343 42.21019 1.000 32.75333 56 GLY B N 1
ATOM 1599 C CA . GLY B 1 38 ? -20.75588 0.04918 42.54791 1.000 39.45771 56 GLY B CA 1
ATOM 1600 C C . GLY B 1 38 ? -20.05485 -1.28348 42.70286 1.000 37.42701 56 GLY B C 1
ATOM 1601 O O . GLY B 1 38 ? -20.54307 -2.31853 42.24359 1.000 32.81632 56 GLY B O 1
ATOM 1602 N N . VAL B 1 39 ? -18.90604 -1.24266 43.36970 1.000 34.52819 57 VAL B N 1
ATOM 1603 C CA . VAL B 1 39 ? -18.03381 -2.39504 43.53065 1.000 32.37279 57 VAL B CA 1
ATOM 1604 C C . VAL B 1 39 ? -17.62496 -2.50932 44.99456 1.000 32.30672 57 VAL B C 1
ATOM 1605 O O . VAL B 1 39 ? -17.30671 -1.51092 45.65262 1.000 30.00291 57 VAL B O 1
ATOM 1609 N N . LEU B 1 40 ? -17.63926 -3.72901 45.49797 1.000 28.18292 58 LEU B N 1
ATOM 1610 C CA . LEU B 1 40 ? -17.31698 -4.01836 46.88169 1.000 30.68171 58 LEU B CA 1
ATOM 1611 C C . LEU B 1 40 ? -16.02375 -4.81115 46.96351 1.000 32.26503 58 LEU B C 1
ATOM 1612 O O . LEU B 1 40 ? -15.79135 -5.73067 46.17538 1.000 32.05885 58 LEU B O 1
ATOM 1617 N N . LYS B 1 41 ? -15.18592 -4.44666 47.91565 1.000 28.26170 59 LYS B N 1
ATOM 1618 C CA . LYS B 1 41 ? -14.00897 -5.22988 48.25177 1.000 29.99220 59 LYS B CA 1
ATOM 1619 C C . LYS B 1 41 ? -13.93915 -5.33573 49.76707 1.000 32.66006 59 LYS B C 1
ATOM 1620 O O . LYS B 1 41 ? -14.23279 -4.36904 50.47410 1.000 32.62477 59 LYS B O 1
ATOM 1626 N N . ALA B 1 42 ? -13.58183 -6.52369 50.24858 1.000 28.31187 60 ALA B N 1
ATOM 1627 C CA . ALA B 1 42 ? -13.57584 -6.87584 51.66042 1.000 31.62319 60 ALA B CA 1
ATOM 1628 C C . ALA B 1 42 ? -12.44533 -7.86926 51.89124 1.000 33.36312 60 ALA B C 1
ATOM 1629 O O . ALA B 1 42 ? -12.19753 -8.73382 51.04640 1.000 31.51595 60 ALA B O 1
ATOM 1631 N N . LYS B 1 43 ? -11.78714 -7.76609 53.04398 1.000 32.81706 61 LYS B N 1
ATOM 1632 C CA . LYS B 1 43 ? -10.63918 -8.61837 53.33440 1.000 39.20919 61 LYS B CA 1
ATOM 1633 C C . LYS B 1 43 ? -10.47995 -8.82117 54.84033 1.000 36.13447 61 LYS B C 1
ATOM 1634 O O . LYS B 1 43 ? -10.81223 -7.93796 55.63602 1.000 39.52641 61 LYS B O 1
ATOM 1640 N N . ALA B 1 44 ? -9.92491 -9.97120 55.23096 1.000 36.16095 62 ALA B N 1
ATOM 1641 C CA . ALA B 1 44 ? -9.57416 -10.16406 56.63927 1.000 39.77535 62 ALA B CA 1
ATOM 1642 C C . ALA B 1 44 ? -8.52337 -9.13730 57.06767 1.000 40.89996 62 ALA B C 1
ATOM 1643 O O . ALA B 1 44 ? -7.76179 -8.63326 56.23565 1.000 50.15684 62 ALA B O 1
ATOM 1645 N N . PRO B 1 45 ? -8.47008 -8.78812 58.36177 1.000 40.84390 63 PRO B N 1
ATOM 1646 C CA . PRO B 1 45 ? -9.32595 -9.24913 59.46373 1.000 43.93703 63 PRO B CA 1
ATOM 1647 C C . PRO B 1 45 ? -10.73767 -8.63974 59.46324 1.000 48.45504 63 PRO B C 1
ATOM 1648 O O . PRO B 1 45 ? -11.69219 -9.28359 59.89102 1.000 45.87690 63 PRO B O 1
ATOM 1652 N N . ASN B 1 46 ? -10.92341 -7.40954 58.98955 1.000 44.75498 64 ASN B N 1
ATOM 1653 C CA . ASN B 1 46 ? -12.21583 -6.76116 59.15172 1.000 43.47309 64 ASN B CA 1
ATOM 1654 C C . ASN B 1 46 ? -12.31548 -5.49754 58.30826 1.000 45.89146 64 ASN B C 1
ATOM 1655 O O . ASN B 1 46 ? -12.81017 -4.47320 58.79010 1.000 40.87791 64 ASN B O 1
ATOM 1660 N N . TRP B 1 47 ? -11.86588 -5.55885 57.05500 1.000 39.66635 65 TRP B N 1
ATOM 1661 C CA . TRP B 1 47 ? -11.83757 -4.39417 56.18130 1.000 42.26751 65 TRP B CA 1
ATOM 1662 C C . TRP B 1 47 ? -12.88176 -4.49453 55.08292 1.000 39.24007 65 TRP B C 1
ATOM 1663 O O . TRP B 1 47 ? -13.07673 -5.55961 54.48474 1.000 34.68457 65 TRP B O 1
ATOM 1674 N N . ALA B 1 48 ? -13.50981 -3.36061 54.78344 1.000 36.75187 66 ALA B N 1
ATOM 1675 C CA . ALA B 1 48 ? -14.49203 -3.29042 53.71688 1.000 37.90639 66 ALA B CA 1
ATOM 1676 C C . ALA B 1 48 ? -14.32104 -1.97797 52.97797 1.000 38.40190 66 ALA B C 1
ATOM 1677 O O . ALA B 1 48 ? -14.07151 -0.93947 53.59152 1.000 36.97576 66 ALA B O 1
ATOM 1679 N N . LEU B 1 49 ? -14.47252 -2.01949 51.66245 1.000 34.86787 67 LEU B N 1
ATOM 1680 C CA . LEU B 1 49 ? -14.48741 -0.80787 50.85944 1.000 36.09548 67 LEU B CA 1
ATOM 1681 C C . LEU B 1 49 ? -15.65485 -0.90008 49.89404 1.000 29.91294 67 LEU B C 1
ATOM 1682 O O . LEU B 1 49 ? -15.69177 -1.80109 49.05275 1.000 32.14458 67 LEU B O 1
ATOM 1687 N N . TRP B 1 50 ? -16.58808 0.03025 49.98847 1.000 32.29405 68 TRP B N 1
ATOM 1688 C CA . TRP B 1 50 ? -17.67709 0.12410 49.01895 1.000 36.62975 68 TRP B CA 1
ATOM 1689 C C . TRP B 1 50 ? -17.42452 1.32807 48.12295 1.000 30.53611 68 TRP B C 1
ATOM 1690 O O . TRP B 1 50 ? -17.31011 2.45390 48.61273 1.000 29.92410 68 TRP B O 1
ATOM 1701 N N . VAL B 1 51 ? -17.34138 1.09197 46.81843 1.000 35.24575 69 VAL B N 1
ATOM 1702 C CA . VAL B 1 51 ? -17.10627 2.14873 45.83927 1.000 38.00562 69 VAL B CA 1
ATOM 1703 C C . VAL B 1 51 ? -18.39566 2.32702 45.04444 1.000 33.22530 69 VAL B C 1
ATOM 1704 O O . VAL B 1 51 ? -18.74140 1.50371 44.19007 1.000 31.41373 69 VAL B O 1
ATOM 1708 N N . TYR B 1 52 ? -19.13988 3.39117 45.34014 1.000 32.26257 70 TYR B N 1
ATOM 1709 C CA . TYR B 1 52 ? -20.32960 3.69912 44.56742 1.000 35.34668 70 TYR B CA 1
ATOM 1710 C C . TYR B 1 52 ? -19.90754 4.40814 43.29325 1.000 40.43721 70 TYR B C 1
ATOM 1711 O O . TYR B 1 52 ? -19.13197 5.36572 43.33492 1.000 39.77997 70 TYR B O 1
ATOM 1720 N N . GLU B 1 53 ? -20.38693 3.91307 42.16011 1.000 40.85926 71 GLU B N 1
ATOM 1721 C CA . GLU B 1 53 ? -20.08694 4.50274 40.86498 1.000 53.41349 71 GLU B CA 1
ATOM 1722 C C . GLU B 1 53 ? -21.28096 5.21225 40.24170 1.000 58.19258 71 GLU B C 1
ATOM 1723 O O . GLU B 1 53 ? -21.14872 6.35359 39.79196 1.000 57.73953 71 GLU B O 1
ATOM 1729 N N . LYS B 1 54 ? -22.45383 4.58028 40.22129 1.000 52.71292 72 LYS B N 1
ATOM 1730 C CA . LYS B 1 54 ? -23.63155 5.20347 39.63609 1.000 59.31728 72 LYS B CA 1
ATOM 1731 C C . LYS B 1 54 ? -24.75631 5.29034 40.65612 1.000 60.80493 72 LYS B C 1
ATOM 1732 O O . LYS B 1 54 ? -24.90659 4.40262 41.50362 1.000 58.81919 72 LYS B O 1
ATOM 1738 N N . PRO B 1 55 ? -25.55377 6.36071 40.60813 1.000 61.19101 73 PRO B N 1
ATOM 1739 C CA . PRO B 1 55 ? -25.35966 7.54961 39.76667 1.000 68.53956 73 PRO B CA 1
ATOM 1740 C C . PRO B 1 55 ? -24.37212 8.53034 40.41288 1.000 61.56155 73 PRO B C 1
ATOM 1741 O O . PRO B 1 55 ? -23.74173 9.32790 39.72720 1.000 67.23596 73 PRO B O 1
ATOM 1745 N N . LEU B 1 56 ? -24.21225 8.47836 41.73265 1.000 64.42055 74 LEU B N 1
ATOM 1746 C CA . LEU B 1 56 ? -23.26549 9.32568 42.44723 1.000 61.32985 74 LEU B CA 1
ATOM 1747 C C . LEU B 1 56 ? -21.97057 8.57199 42.71212 1.000 63.55557 74 LEU B C 1
ATOM 1748 O O . LEU B 1 56 ? -21.94945 7.34012 42.78354 1.000 65.06733 74 LEU B O 1
ATOM 1753 N N . LYS B 1 57 ? -20.88553 9.32443 42.86357 1.000 55.16008 75 LYS B N 1
ATOM 1754 C CA . LYS B 1 57 ? -19.61228 8.74743 43.26297 1.000 47.75486 75 LYS B CA 1
ATOM 1755 C C . LYS B 1 57 ? -19.46221 8.86109 44.77369 1.000 43.26321 75 LYS B C 1
ATOM 1756 O O . LYS B 1 57 ? -19.78191 9.89475 45.36675 1.000 50.71601 75 LYS B O 1
ATOM 1762 N N . LYS B 1 58 ? -19.00719 7.78087 45.39671 1.000 37.82975 76 LYS B N 1
ATOM 1763 C CA . LYS B 1 58 ? -18.91123 7.72806 46.84832 1.000 40.92165 76 LYS B CA 1
ATOM 1764 C C . LYS B 1 58 ? -18.00709 6.56593 47.22053 1.000 39.85826 76 LYS B C 1
ATOM 1765 O O . LYS B 1 58 ? -17.90361 5.59210 46.47191 1.000 37.09421 76 LYS B O 1
ATOM 1771 N N . GLU B 1 59 ? -17.34714 6.67598 48.37714 1.000 37.44504 77 GLU B N 1
ATOM 1772 C CA . GLU B 1 59 ? -16.48257 5.60319 48.86789 1.000 38.45477 77 GLU B CA 1
ATOM 1773 C C . GLU B 1 59 ? -16.66319 5.48689 50.37016 1.000 41.46519 77 GLU B C 1
ATOM 1774 O O . GLU B 1 59 ? -16.44204 6.45962 51.09750 1.000 44.18852 77 GLU B O 1
ATOM 1780 N N . ILE B 1 60 ? -17.05439 4.30786 50.83767 1.000 36.27421 78 ILE B N 1
ATOM 1781 C CA . ILE B 1 60 ? -17.23433 4.06298 52.26185 1.000 37.99780 78 ILE B CA 1
ATOM 1782 C C . ILE B 1 60 ? -16.17921 3.05300 52.69818 1.000 37.53848 78 ILE B C 1
ATOM 1783 O O . ILE B 1 60 ? -16.16166 1.90904 52.22789 1.000 33.83737 78 ILE B O 1
ATOM 1788 N N . TYR B 1 61 ? -15.27643 3.48599 53.56357 1.000 34.82157 79 TYR B N 1
ATOM 1789 C CA . TYR B 1 61 ? -14.29652 2.60068 54.18480 1.000 39.38663 79 TYR B CA 1
ATOM 1790 C C . TYR B 1 61 ? -14.80873 2.19026 55.56049 1.000 33.90189 79 TYR B C 1
ATOM 1791 O O . TYR B 1 61 ? -15.42173 2.99176 56.26710 1.000 39.96796 79 TYR B O 1
ATOM 1800 N N . MET B 1 62 ? -14.58466 0.93571 55.92838 1.000 40.63398 80 MET B N 1
ATOM 1801 C CA . MET B 1 62 ? -14.95213 0.47832 57.25777 1.000 40.91365 80 MET B CA 1
ATOM 1802 C C . MET B 1 62 ? -13.91414 -0.50552 57.74862 1.000 46.11598 80 MET B C 1
ATOM 1803 O O . MET B 1 62 ? -13.44743 -1.35432 56.98458 1.000 45.43492 80 MET B O 1
ATOM 1808 N N . ASN B 1 63 ? -13.54383 -0.36034 59.01836 1.000 48.81166 81 ASN B N 1
ATOM 1809 C CA . ASN B 1 63 ? -12.79676 -1.38587 59.72843 1.000 50.41597 81 ASN B CA 1
ATOM 1810 C C . ASN B 1 63 ? -13.50615 -1.67359 61.04747 1.000 48.92799 81 ASN B C 1
ATOM 1811 O O . ASN B 1 63 ? -14.73747 -1.58783 61.12826 1.000 53.59782 81 ASN B O 1
ATOM 1816 N N . ASP B 1 64 ? -12.74279 -1.99325 62.08912 1.000 53.82769 82 ASP B N 1
ATOM 1817 C CA . ASP B 1 64 ? -13.30317 -2.34723 63.38829 1.000 60.02772 82 ASP B CA 1
ATOM 1818 C C . ASP B 1 64 ? -13.64528 -1.14333 64.26117 1.000 59.93797 82 ASP B C 1
ATOM 1819 O O . ASP B 1 64 ? -14.27379 -1.32506 65.30793 1.000 65.37962 82 ASP B O 1
ATOM 1824 N N . LYS B 1 65 ? -13.24295 0.06928 63.88233 1.000 59.94306 83 LYS B N 1
ATOM 1825 C CA . LYS B 1 65 ? -13.37044 1.19980 64.79681 1.000 61.89187 83 LYS B CA 1
ATOM 1826 C C . LYS B 1 65 ? -14.11294 2.38065 64.18392 1.000 56.57295 83 LYS B C 1
ATOM 1827 O O . LYS B 1 65 ? -14.76145 3.14786 64.90320 1.000 51.22124 83 LYS B O 1
ATOM 1833 N N . GLU B 1 66 ? -14.01001 2.54647 62.86569 1.000 51.78513 84 GLU B N 1
ATOM 1834 C CA . GLU B 1 66 ? -14.44201 3.78346 62.23811 1.000 49.23741 84 GLU B CA 1
ATOM 1835 C C . GLU B 1 66 ? -14.98474 3.51625 60.84710 1.000 49.60176 84 GLU B C 1
ATOM 1836 O O . GLU B 1 66 ? -14.63899 2.52657 60.18842 1.000 41.91394 84 GLU B O 1
ATOM 1842 N N . VAL B 1 67 ? -15.83301 4.43802 60.40146 1.000 44.75691 85 VAL B N 1
ATOM 1843 C CA . VAL B 1 67 ? -16.28408 4.48080 59.01932 1.000 46.87496 85 VAL B CA 1
ATOM 1844 C C . VAL B 1 67 ? -15.83676 5.80488 58.41309 1.000 39.36490 85 VAL B C 1
ATOM 1845 O O . VAL B 1 67 ? -15.90053 6.85561 59.06107 1.000 43.78044 85 VAL B O 1
ATOM 1849 N N . VAL B 1 68 ? -15.34774 5.74167 57.17863 1.000 36.93490 86 VAL B N 1
ATOM 1850 C CA . VAL B 1 68 ? -15.02411 6.92501 56.38988 1.000 40.37517 86 VAL B CA 1
ATOM 1851 C C . VAL B 1 68 ? -15.96730 6.95957 55.18918 1.000 41.49167 86 VAL B C 1
ATOM 1852 O O . VAL B 1 68 ? -15.97632 6.03219 54.36638 1.000 43.01283 86 VAL B O 1
ATOM 1856 N N . VAL B 1 69 ? -16.76263 8.02071 55.09201 1.000 39.29292 87 VAL B N 1
ATOM 1857 C CA . VAL B 1 69 ? -17.58938 8.27755 53.91616 1.000 47.17281 87 VAL B CA 1
ATOM 1858 C C . VAL B 1 69 ? -16.93368 9.40044 53.12742 1.000 35.25501 87 VAL B C 1
ATOM 1859 O O . VAL B 1 69 ? -16.87346 10.54234 53.59240 1.000 40.16664 87 VAL B O 1
ATOM 1863 N N . TYR B 1 70 ? -16.46557 9.09313 51.92393 1.000 39.38294 88 TYR B N 1
ATOM 1864 C CA . TYR B 1 70 ? -15.80670 10.07251 51.07029 1.000 41.16011 88 TYR B CA 1
ATOM 1865 C C . TYR B 1 70 ? -16.71230 10.37659 49.88544 1.000 44.58652 88 TYR B C 1
ATOM 1866 O O . TYR B 1 70 ? -16.99846 9.48841 49.07883 1.000 39.97643 88 TYR B O 1
ATOM 1875 N N . GLU B 1 71 ? -17.14326 11.63405 49.78036 1.000 45.38339 89 GLU B N 1
ATOM 1876 C CA . GLU B 1 71 ? -18.02816 12.11124 48.72135 1.000 50.32574 89 GLU B CA 1
ATOM 1877 C C . GLU B 1 71 ? -17.25420 13.07037 47.82949 1.000 47.95258 89 GLU B C 1
ATOM 1878 O O . GLU B 1 71 ? -17.22700 14.28111 48.09594 1.000 52.54783 89 GLU B O 1
ATOM 1884 N N . PRO B 1 72 ? -16.58355 12.58930 46.77928 1.000 47.00889 90 PRO B N 1
ATOM 1885 C CA . PRO B 1 72 ? -15.76076 13.51022 45.96991 1.000 54.79271 90 PRO B CA 1
ATOM 1886 C C . PRO B 1 72 ? -16.52226 14.75481 45.52648 1.000 62.75540 90 PRO B C 1
ATOM 1887 O O . PRO B 1 72 ? -16.03335 15.88280 45.71043 1.000 63.01097 90 PRO B O 1
ATOM 1891 N N . ASN B 1 73 ? -17.73722 14.57664 44.99285 1.000 71.95731 91 ASN B N 1
ATOM 1892 C CA . ASN B 1 73 ? -18.54928 15.69775 44.52541 1.000 64.35522 91 ASN B CA 1
ATOM 1893 C C . ASN B 1 73 ? -18.79451 16.74753 45.60187 1.000 66.12698 91 ASN B C 1
ATOM 1894 O O . ASN B 1 73 ? -19.06063 17.90528 45.26928 1.000 66.76523 91 ASN B O 1
ATOM 1899 N N . LEU B 1 74 ? -18.73114 16.38187 46.87761 1.000 60.29919 92 LEU B N 1
ATOM 1900 C CA . LEU B 1 74 ? -18.84709 17.36006 47.94735 1.000 60.88743 92 LEU B CA 1
ATOM 1901 C C . LEU B 1 74 ? -17.49718 17.71757 48.55564 1.000 59.49838 92 LEU B C 1
ATOM 1902 O O . LEU B 1 74 ? -17.46180 18.40327 49.58048 1.000 57.90658 92 LEU B O 1
ATOM 1907 N N . PHE B 1 75 ? -16.39371 17.27348 47.94856 1.000 53.02130 93 PHE B N 1
ATOM 1908 C CA . PHE B 1 75 ? -15.04141 17.59442 48.41638 1.000 60.98920 93 PHE B CA 1
ATOM 1909 C C . PHE B 1 75 ? -14.94357 17.45760 49.93183 1.000 58.48050 93 PHE B C 1
ATOM 1910 O O . PHE B 1 75 ? -14.43427 18.33227 50.63645 1.000 58.63701 93 PHE B O 1
ATOM 1918 N N . GLN B 1 76 ? -15.45277 16.34096 50.44037 1.000 48.11289 94 GLN B N 1
ATOM 1919 C CA . GLN B 1 76 ? -15.46679 16.14030 51.87705 1.000 51.69170 94 GLN B CA 1
ATOM 1920 C C . GLN B 1 76 ? -15.41697 14.65527 52.19664 1.000 48.06536 94 GLN B C 1
ATOM 1921 O O . GLN B 1 76 ? -15.88084 13.81529 51.41993 1.000 44.15342 94 GLN B O 1
ATOM 1927 N N . ALA B 1 77 ? -14.82477 14.35022 53.34699 1.000 45.21089 95 ALA B N 1
ATOM 1928 C CA . ALA B 1 77 ? -14.81690 13.01762 53.92197 1.000 43.12015 95 ALA B CA 1
ATOM 1929 C C . ALA B 1 77 ? -15.14183 13.17009 55.39550 1.000 44.91901 95 ALA B C 1
ATOM 1930 O O . ALA B 1 77 ? -14.53100 13.99772 56.08095 1.000 44.72556 95 ALA B O 1
ATOM 1932 N N . THR B 1 78 ? -16.11780 12.40608 55.87615 1.000 37.73767 96 THR B N 1
ATOM 1933 C CA . THR B 1 78 ? -16.47271 12.41476 57.28890 1.000 46.10319 96 THR B CA 1
ATOM 1934 C C . THR B 1 78 ? -16.03815 11.09385 57.90655 1.000 42.31952 96 THR B C 1
ATOM 1935 O O . THR B 1 78 ? -16.33644 10.01840 57.37288 1.000 43.49365 96 THR B O 1
ATOM 1939 N N . ILE B 1 79 ? -15.31970 11.18825 59.01691 1.000 44.54243 97 ILE B N 1
ATOM 1940 C CA . ILE B 1 79 ? -14.81426 10.04373 59.75150 1.000 43.51358 97 ILE B CA 1
ATOM 1941 C C . ILE B 1 79 ? -15.63905 9.94283 61.02648 1.000 50.28763 97 ILE B C 1
ATOM 1942 O O . ILE B 1 79 ? -15.69177 10.89577 61.81297 1.000 47.21667 97 ILE B O 1
ATOM 1947 N N . THR B 1 80 ? -16.29992 8.79623 61.22067 1.000 49.18985 98 THR B N 1
ATOM 1948 C CA . THR B 1 80 ? -17.21739 8.58139 62.33206 1.000 52.38039 98 THR B CA 1
ATOM 1949 C C . THR B 1 80 ? -16.85826 7.29274 63.05578 1.000 48.61194 98 THR B C 1
ATOM 1950 O O . THR B 1 80 ? -16.50019 6.30013 62.40756 1.000 50.45509 98 THR B O 1
ATOM 1954 N N . PRO B 1 81 ? -16.94671 7.27209 64.38628 1.000 44.50513 99 PRO B N 1
ATOM 1955 C CA . PRO B 1 81 ? -16.82233 5.99958 65.10510 1.000 54.51406 99 PRO B CA 1
ATOM 1956 C C . PRO B 1 81 ? -17.90060 5.02081 64.65446 1.000 55.02312 99 PRO B C 1
ATOM 1957 O O . PRO B 1 81 ? -19.02819 5.40234 64.33100 1.000 53.62847 99 PRO B O 1
ATOM 1961 N N . LEU B 1 82 ? -17.53304 3.73769 64.63077 1.000 54.55857 100 LEU B N 1
ATOM 1962 C CA . LEU B 1 82 ? -18.39507 2.71714 64.03905 1.000 53.37032 100 LEU B CA 1
ATOM 1963 C C . LEU B 1 82 ? -19.76063 2.64517 64.72579 1.000 58.59575 100 LEU B C 1
ATOM 1964 O O . LEU B 1 82 ? -20.74785 2.22553 64.10781 1.000 55.57706 100 LEU B O 1
ATOM 1969 N N . LYS B 1 83 ? -19.84301 3.05156 65.99267 1.000 54.29708 101 LYS B N 1
ATOM 1970 C CA . LYS B 1 83 ? -21.05693 2.89357 66.78932 1.000 56.59886 101 LYS B CA 1
ATOM 1971 C C . LYS B 1 83 ? -21.52781 1.44321 66.75196 1.000 54.92856 101 LYS B C 1
ATOM 1972 O O . LYS B 1 83 ? -20.78782 0.53464 67.13973 1.000 54.79013 101 LYS B O 1
ATOM 1978 N N . ASP B 1 84 ? -22.74282 1.20904 66.26934 1.000 57.72012 102 ASP B N 1
ATOM 1979 C CA . ASP B 1 84 ? -23.30842 -0.13217 66.21979 1.000 67.26148 102 ASP B CA 1
ATOM 1980 C C . ASP B 1 84 ? -23.18845 -0.78136 64.84509 1.000 62.63578 102 ASP B C 1
ATOM 1981 O O . ASP B 1 84 ? -23.74301 -1.86653 64.64054 1.000 60.76230 102 ASP B O 1
ATOM 1986 N N . LYS B 1 85 ? -22.49366 -0.14543 63.90050 1.000 50.02590 103 LYS B N 1
ATOM 1987 C CA . LYS B 1 85 ? -22.30650 -0.73332 62.57881 1.000 57.26786 103 LYS B CA 1
ATOM 1988 C C . LYS B 1 85 ? -21.18612 -1.77972 62.61465 1.000 60.39168 103 LYS B C 1
ATOM 1989 O O . LYS B 1 85 ? -20.36327 -1.82493 63.54038 1.000 58.09991 103 LYS B O 1
ATOM 1995 N N . THR B 1 86 ? -21.17670 -2.64646 61.59760 1.000 54.38658 104 THR B N 1
ATOM 1996 C CA . THR B 1 86 ? -20.18131 -3.70590 61.48703 1.000 55.05192 104 THR B CA 1
ATOM 1997 C C . THR B 1 86 ? -19.70816 -3.81299 60.04464 1.000 48.21297 104 THR B C 1
ATOM 1998 O O . THR B 1 86 ? -20.50683 -3.70655 59.10979 1.000 46.11268 104 THR B O 1
ATOM 2002 N N . ASP B 1 87 ? -18.40725 -4.03346 59.87037 1.000 44.20707 105 ASP B N 1
ATOM 2003 C CA . ASP B 1 87 ? -17.86472 -4.17540 58.53153 1.000 42.01692 105 ASP B CA 1
ATOM 2004 C C . ASP B 1 87 ? -18.35106 -5.47369 57.89774 1.000 41.12505 105 ASP B C 1
ATOM 2005 O O . ASP B 1 87 ? -18.67672 -6.45322 58.57794 1.000 39.02970 105 ASP B O 1
ATOM 2010 N N . PHE B 1 88 ? -18.40050 -5.46865 56.56946 1.000 42.14052 106 PHE B N 1
ATOM 2011 C CA . PHE B 1 88 ? -18.99770 -6.58342 55.85250 1.000 38.34070 106 PHE B CA 1
ATOM 2012 C C . PHE B 1 88 ? -18.22979 -7.87911 56.08661 1.000 38.60937 106 PHE B C 1
ATOM 2013 O O . PHE B 1 88 ? -18.83105 -8.95940 56.15811 1.000 38.15473 106 PHE B O 1
ATOM 2021 N N . PHE B 1 89 ? -16.90272 -7.80744 56.19323 1.000 30.21855 107 PHE B N 1
ATOM 2022 C CA . PHE B 1 89 ? -16.15796 -9.04768 56.39022 1.000 37.27294 107 PHE B CA 1
ATOM 2023 C C . PHE B 1 89 ? -16.46484 -9.66780 57.75076 1.000 37.41830 107 PHE B C 1
ATOM 2024 O O . PHE B 1 89 ? -16.59573 -10.89198 57.86813 1.000 44.60765 107 PHE B O 1
ATOM 2032 N N . THR B 1 90 ? -16.58963 -8.84341 58.78984 1.000 32.70652 108 THR B N 1
ATOM 2033 C CA . THR B 1 90 ? -16.96955 -9.37500 60.09516 1.000 39.88843 108 THR B CA 1
ATOM 2034 C C . THR B 1 90 ? -18.33101 -10.04676 60.03044 1.000 39.90734 108 THR B C 1
ATOM 2035 O O . THR B 1 90 ? -18.53970 -11.10847 60.61978 1.000 48.04287 108 THR B O 1
ATOM 2039 N N . ILE B 1 91 ? -19.27881 -9.43106 59.33060 1.000 38.15184 109 ILE B N 1
ATOM 2040 C CA . ILE B 1 91 ? -20.61637 -9.99818 59.25613 1.000 43.96738 109 ILE B CA 1
ATOM 2041 C C . ILE B 1 91 ? -20.54893 -11.40323 58.66844 1.000 44.18875 109 ILE B C 1
ATOM 2042 O O . ILE B 1 91 ? -21.04756 -12.36785 59.25908 1.000 45.50278 109 ILE B O 1
ATOM 2047 N N . LEU B 1 92 ? -19.87142 -11.54498 57.52603 1.000 42.31814 110 LEU B N 1
ATOM 2048 C CA . LEU B 1 92 ? -19.68868 -12.85032 56.89828 1.000 42.53441 110 LEU B CA 1
ATOM 2049 C C . LEU B 1 92 ? -19.19356 -13.90230 57.89014 1.000 48.68114 110 LEU B C 1
ATOM 2050 O O . LEU B 1 92 ? -19.84642 -14.93360 58.10236 1.000 50.87712 110 LEU B O 1
ATOM 2055 N N . LYS B 1 93 ? -18.03431 -13.66471 58.50609 1.000 51.01726 111 LYS B N 1
ATOM 2056 C CA . LYS B 1 93 ? -17.44978 -14.68026 59.37717 1.000 44.95804 111 LYS B CA 1
ATOM 2057 C C . LYS B 1 93 ? -18.35638 -15.06003 60.54034 1.000 45.87458 111 LYS B C 1
ATOM 2058 O O . LYS B 1 93 ? -18.01952 -15.98464 61.28742 1.000 43.36748 111 LYS B O 1
ATOM 2064 N N . GLN B 1 94 ? -19.49071 -14.38428 60.71453 1.000 45.86440 112 GLN B N 1
ATOM 2065 C CA . GLN B 1 94 ? -20.38252 -14.68901 61.82545 1.000 51.84996 112 GLN B CA 1
ATOM 2066 C C . GLN B 1 94 ? -21.70730 -15.30935 61.40539 1.000 50.06617 112 GLN B C 1
ATOM 2067 O O . GLN B 1 94 ? -22.43547 -15.82357 62.26566 1.000 46.80573 112 GLN B O 1
ATOM 2073 N N . LEU B 1 95 ? -22.03861 -15.28007 60.12011 1.000 50.59187 113 LEU B N 1
ATOM 2074 C CA . LEU B 1 95 ? -23.30295 -15.83940 59.67296 1.000 50.40070 113 LEU B CA 1
ATOM 2075 C C . LEU B 1 95 ? -23.38897 -17.31487 60.01966 1.000 48.07397 113 LEU B C 1
ATOM 2076 O O . LEU B 1 95 ? -22.39210 -18.04118 59.99767 1.000 50.88166 113 LEU B O 1
ATOM 2081 N N . LYS B 1 96 ? -24.59743 -17.76063 60.33851 1.000 48.23021 114 LYS B N 1
ATOM 2082 C CA . LYS B 1 96 ? -24.85109 -19.16928 60.59616 1.000 43.14040 114 LYS B CA 1
ATOM 2083 C C . LYS 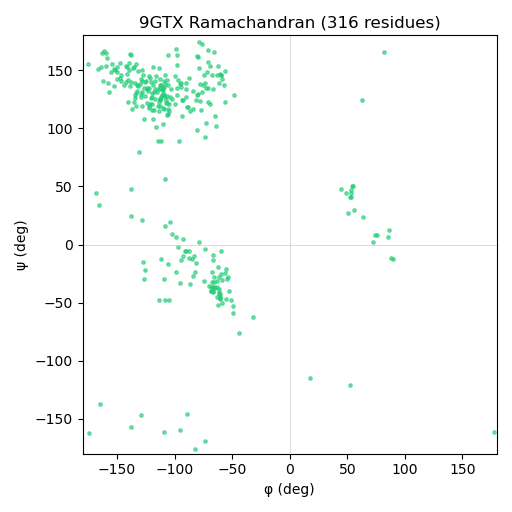B 1 96 ? -26.04067 -19.62465 59.76707 1.000 52.27454 114 LYS B C 1
ATOM 2084 O O . LYS B 1 96 ? -27.00869 -18.87625 59.57955 1.000 50.31233 114 LYS B O 1
ATOM 2090 N N . LYS B 1 97 ? -25.94508 -20.85390 59.26113 1.000 50.02520 115 LYS B N 1
ATOM 2091 C CA . LYS B 1 97 ? -26.96109 -21.40333 58.37487 1.000 49.41566 115 LYS B CA 1
ATOM 2092 C C . LYS B 1 97 ? -28.29966 -21.47207 59.09709 1.000 52.36729 115 LYS B C 1
ATOM 2093 O O . LYS B 1 97 ? -28.36542 -21.82704 60.27389 1.000 51.88432 115 LYS B O 1
ATOM 2099 N N . GLN B 1 98 ? -29.37082 -21.12160 58.39204 1.000 49.36805 116 GLN B N 1
ATOM 2100 C CA . GLN B 1 98 ? -30.71452 -21.15796 58.95445 1.000 54.09884 116 GLN B CA 1
ATO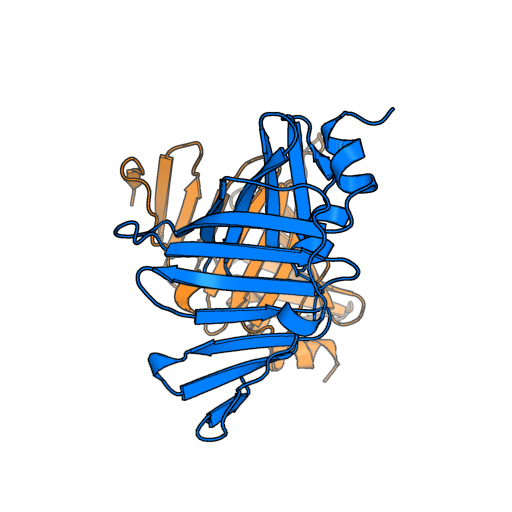M 2101 C C . GLN B 1 98 ? -31.49192 -22.34893 58.39429 1.000 55.39102 116 GLN B C 1
ATOM 2102 O O . GLN B 1 98 ? -31.11552 -22.94372 57.37988 1.000 50.70334 116 GLN B O 1
ATOM 2108 N N . THR B 1 99 ? -32.59167 -22.69832 59.07340 1.000 55.01007 117 THR B N 1
ATOM 2109 C CA . THR B 1 99 ? -33.37085 -23.85377 58.63604 1.000 59.51761 117 THR B CA 1
ATOM 2110 C C . THR B 1 99 ? -33.95691 -23.66447 57.24114 1.000 58.97890 117 THR B C 1
ATOM 2111 O O . THR B 1 99 ? -34.31081 -24.65692 56.59305 1.000 63.79807 117 THR B O 1
ATOM 2115 N N . ASP B 1 100 ? -34.05537 -22.42600 56.75935 1.000 52.25222 118 ASP B N 1
ATOM 2116 C CA . ASP B 1 100 ? -34.50198 -22.15032 55.39879 1.000 57.75749 118 ASP B CA 1
ATOM 2117 C C . ASP B 1 100 ? -33.35010 -22.03095 54.39822 1.000 56.96878 118 ASP B C 1
ATOM 2118 O O . ASP B 1 100 ? -33.59496 -21.70689 53.23006 1.000 49.10633 118 ASP B O 1
ATOM 2123 N N . GLY B 1 101 ? -32.10706 -22.28276 54.81651 1.000 56.48428 119 GLY B N 1
ATOM 2124 C CA . GLY B 1 101 ? -30.97328 -22.22395 53.91468 1.000 49.01834 119 GLY B CA 1
ATOM 2125 C C . GLY B 1 101 ? -30.30410 -20.86918 53.80321 1.000 51.57753 119 GLY B C 1
ATOM 2126 O O . GLY B 1 101 ? -29.20833 -20.78038 53.23116 1.000 50.45386 119 GLY B O 1
ATOM 2127 N N . SER B 1 102 ? -30.92451 -19.81146 54.31460 1.000 44.41646 120 SER B N 1
ATOM 2128 C CA . SER B 1 102 ? -30.24965 -18.53117 54.38316 1.000 43.44032 120 SER B CA 1
ATOM 2129 C C . SER B 1 102 ? -29.29147 -18.49988 55.57295 1.000 50.18618 120 SER B C 1
ATOM 2130 O O . SER B 1 102 ? -29.21913 -19.42417 56.39132 1.000 46.15913 120 SER B O 1
ATOM 2133 N N . PHE B 1 103 ? -28.53935 -17.41619 55.65397 1.000 45.92452 121 PHE B N 1
ATOM 2134 C CA . PHE B 1 103 ? -27.58571 -17.19569 56.72256 1.000 45.61586 121 PHE B CA 1
ATOM 2135 C C . PHE B 1 103 ? -27.95861 -15.89825 57.41660 1.000 51.92865 121 PHE B C 1
ATOM 2136 O O . PHE B 1 103 ? -28.27232 -14.90060 56.75844 1.000 47.10434 121 PHE B O 1
ATOM 2144 N N . LYS B 1 104 ? -27.95945 -15.92690 58.74529 1.000 52.28176 122 LYS B N 1
ATOM 2145 C CA . LYS B 1 104 ? -28.32709 -14.76584 59.53436 1.000 54.31175 122 LYS B CA 1
ATOM 2146 C C . LYS B 1 104 ? -27.30293 -14.56331 60.64074 1.000 54.08137 122 LYS B C 1
ATOM 2147 O O . LYS B 1 104 ? -26.61651 -15.50080 61.06322 1.000 46.69764 122 LYS B O 1
ATOM 2153 N N . THR B 1 105 ? -27.20130 -13.31254 61.09025 1.000 55.19430 123 THR B N 1
ATOM 2154 C CA . THR B 1 105 ? -26.45489 -12.96893 62.29272 1.000 62.00158 123 THR B CA 1
ATOM 2155 C C . THR B 1 105 ? -27.00996 -11.66766 62.85075 1.000 57.83061 123 THR B C 1
ATOM 2156 O O . THR B 1 105 ? -27.48318 -10.80791 62.10448 1.000 57.80763 123 THR B O 1
ATOM 2160 N N . THR B 1 106 ? -26.94943 -11.53868 64.17298 1.000 61.43073 124 THR B N 1
ATOM 2161 C CA . THR B 1 106 ? -27.33945 -10.31905 64.86804 1.000 58.90308 124 THR B CA 1
ATOM 2162 C C . THR B 1 106 ? -26.12375 -9.80499 65.62112 1.000 61.07263 124 THR B C 1
ATOM 2163 O O . THR B 1 106 ? -25.60553 -10.48163 66.51622 1.000 60.01066 124 THR B O 1
ATOM 2167 N N . ILE B 1 107 ? -25.64637 -8.63290 65.22812 1.000 61.76828 125 ILE B N 1
ATOM 2168 C CA . ILE B 1 107 ? -24.52458 -7.98085 65.88253 1.000 62.95552 125 ILE B CA 1
ATOM 2169 C C . ILE B 1 107 ? -24.98907 -6.59886 66.30842 1.000 66.67391 125 ILE B C 1
ATOM 2170 O O . ILE B 1 107 ? -25.66757 -5.90620 65.54038 1.000 60.82901 125 ILE B O 1
ATOM 2175 N N . ASN B 1 108 ? -24.66021 -6.21696 67.54208 1.000 61.03709 126 ASN B N 1
ATOM 2176 C CA . ASN B 1 108 ? -24.99504 -4.88745 68.05628 1.000 71.66889 126 ASN B CA 1
ATOM 2177 C C . ASN B 1 108 ? -26.47011 -4.54866 67.84645 1.000 76.29021 126 ASN B C 1
ATOM 2178 O O . ASN B 1 108 ? -26.83956 -3.37634 67.73581 1.000 88.16042 126 ASN B O 1
ATOM 2183 N N . LYS B 1 109 ? -27.31986 -5.57322 67.77898 1.000 63.81104 127 LYS B N 1
ATOM 2184 C CA . LYS B 1 109 ? -28.76613 -5.38948 67.70844 1.000 67.68522 127 LYS B CA 1
ATOM 2185 C C . LYS B 1 109 ? -29.24914 -5.18474 66.27615 1.000 71.57650 127 LYS B C 1
ATOM 2186 O O . LYS B 1 109 ? -30.39856 -4.78956 66.06168 1.000 71.41918 127 LYS B O 1
ATOM 2192 N N . THR B 1 110 ? -28.39859 -5.45366 65.28885 1.000 68.26594 128 THR B N 1
ATOM 2193 C CA . THR B 1 110 ? -28.81125 -5.46047 63.88980 1.000 65.00863 128 THR B CA 1
ATOM 2194 C C . THR B 1 110 ? -28.74284 -6.87765 63.33878 1.000 58.00590 128 THR B C 1
ATOM 2195 O O . THR B 1 110 ? -27.75728 -7.58961 63.56441 1.000 59.60253 128 THR B O 1
ATOM 2199 N N . THR B 1 111 ? -29.78881 -7.28362 62.61832 1.000 56.77856 129 THR B N 1
ATOM 2200 C CA . THR B 1 111 ? -29.88866 -8.63188 62.06762 1.000 57.10874 129 THR B CA 1
ATOM 2201 C C . THR B 1 111 ? -29.61604 -8.60444 60.57121 1.000 56.82142 129 THR B C 1
ATOM 2202 O O . THR B 1 111 ? -30.31967 -7.92548 59.81015 1.000 52.35931 129 THR B O 1
ATOM 2206 N N . TYR B 1 112 ? -28.60096 -9.35389 60.16012 1.000 52.45632 130 TYR B N 1
ATOM 2207 C CA . TYR B 1 112 ? -28.17225 -9.43033 58.77695 1.000 44.56406 130 TYR B CA 1
ATOM 2208 C C . TYR B 1 112 ? -28.55648 -10.78748 58.20650 1.000 54.78384 130 TYR B C 1
ATOM 2209 O O . TYR B 1 112 ? -28.42018 -11.82176 58.87430 1.000 53.60296 130 TYR B O 1
ATOM 2218 N N . ARG B 1 113 ? -29.05492 -10.77099 56.97546 1.000 46.89570 131 ARG B N 1
ATOM 2219 C CA . ARG B 1 113 ? -29.53395 -11.96349 56.30230 1.000 43.39917 131 ARG B CA 1
ATOM 2220 C C . ARG B 1 113 ? -28.87728 -12.03246 54.93448 1.000 41.96174 131 ARG B C 1
ATOM 2221 O O . ARG B 1 113 ? -28.93448 -11.06640 54.16119 1.000 41.72408 131 ARG B O 1
ATOM 2229 N N . LEU B 1 114 ? -28.25791 -13.17011 54.64280 1.000 39.84784 132 LEU B N 1
ATOM 2230 C CA . LEU B 1 114 ? -27.49940 -13.34933 53.41475 1.000 41.02353 132 LEU B CA 1
ATOM 2231 C C . LEU B 1 114 ? -27.97490 -14.61373 52.70856 1.000 39.14379 132 LEU B C 1
ATOM 2232 O O . LEU B 1 114 ? -28.07830 -15.67746 53.33063 1.000 34.02469 132 LEU B O 1
ATOM 2237 N N . VAL B 1 115 ? -28.25595 -14.49767 51.41481 1.000 32.52287 133 VAL B N 1
ATOM 2238 C CA . VAL B 1 115 ? -28.70116 -15.61523 50.59127 1.000 35.94111 133 VAL B CA 1
ATOM 2239 C C . VAL B 1 115 ? -27.59357 -15.98238 49.61972 1.000 39.08094 133 VAL B C 1
ATOM 2240 O O . VAL B 1 115 ? -27.05598 -15.11494 48.91534 1.000 38.73401 133 VAL B O 1
ATOM 2244 N N . PHE B 1 116 ? -27.24475 -17.26236 49.59189 1.000 34.36624 134 PHE B N 1
ATOM 2245 C CA . PHE B 1 116 ? -26.31189 -17.78668 48.60630 1.000 41.55678 134 PHE B CA 1
ATOM 2246 C C . PHE B 1 116 ? -27.06391 -18.20036 47.35439 1.000 42.51370 134 PHE B C 1
ATOM 2247 O O . PHE B 1 116 ? -28.17942 -18.71480 47.43344 1.000 36.19538 134 PHE B O 1
ATOM 2255 N N . LYS B 1 117 ? -26.44102 -17.97677 46.20004 1.000 40.92985 135 LYS B N 1
ATOM 2256 C CA . LYS B 1 117 ? -26.91074 -18.52105 44.93454 1.000 48.59516 135 LYS B CA 1
ATOM 2257 C C . LYS B 1 117 ? -25.71850 -19.11287 44.20179 1.000 50.24624 135 LYS B C 1
ATOM 2258 O O . LYS B 1 117 ? -24.67919 -18.45850 44.07331 1.000 47.28334 135 LYS B O 1
ATOM 2264 N N . ASP B 1 118 ? -25.86584 -20.35205 43.73555 1.000 53.91911 136 ASP B N 1
ATOM 2265 C CA . ASP B 1 118 ? -24.79782 -21.03889 43.00431 1.000 55.05106 136 ASP B CA 1
ATOM 2266 C C . ASP B 1 118 ? -23.48214 -21.01099 43.78351 1.000 52.65480 136 ASP B C 1
ATOM 2267 O O . ASP B 1 118 ? -22.40534 -20.80148 43.22080 1.000 50.79769 136 ASP B O 1
ATOM 2272 N N . GLY B 1 119 ? -23.56680 -21.21762 45.09617 1.000 46.56065 137 GLY B N 1
ATOM 2273 C CA . GLY B 1 119 ? -22.36784 -21.27769 45.90862 1.000 40.69404 137 GLY B CA 1
ATOM 2274 C C . GLY B 1 119 ? -21.70698 -19.94888 46.19460 1.000 48.28118 137 GLY B C 1
ATOM 2275 O O . GLY B 1 119 ? -20.60702 -19.92503 46.75527 1.000 42.47858 137 GLY B O 1
ATOM 2276 N N . LYS B 1 120 ? -22.33816 -18.83973 45.84211 1.000 42.79862 138 LYS B N 1
ATOM 2277 C CA . LYS B 1 120 ? -21.72612 -17.55308 46.11032 1.000 44.08430 138 LYS B CA 1
ATOM 2278 C C . LYS B 1 120 ? -22.72839 -16.61995 46.77530 1.000 41.93560 138 LYS B C 1
ATOM 2279 O O . LYS B 1 120 ? -23.93964 -16.71798 46.54380 1.000 33.51446 138 LYS B O 1
ATOM 2285 N N . PRO B 1 121 ? -22.24681 -15.71777 47.62532 1.000 38.26751 139 PRO B N 1
ATOM 2286 C CA . PRO B 1 121 ? -23.13872 -14.73405 48.25006 1.000 42.59580 139 PRO B CA 1
ATOM 2287 C C . PRO B 1 121 ? -23.87870 -13.94984 47.18115 1.000 43.98521 139 PRO B C 1
ATOM 2288 O O . PRO B 1 121 ? -23.26355 -13.32322 46.31052 1.000 38.29594 139 PRO B O 1
ATOM 2292 N N . PHE B 1 122 ? -25.20542 -13.99265 47.24176 1.000 40.01663 140 PHE B N 1
ATOM 2293 C CA . PHE B 1 122 ? -26.04098 -13.32358 46.25200 1.000 38.60355 140 PHE B CA 1
ATOM 2294 C C . PHE B 1 122 ? -26.68137 -12.03509 46.76239 1.000 41.13487 140 PHE B C 1
ATOM 2295 O O . PHE B 1 122 ? -26.61271 -10.98747 46.09440 1.000 33.02425 140 PHE B O 1
ATOM 2303 N N . SER B 1 123 ? -27.29230 -12.05882 47.94435 1.000 33.93505 141 SER B N 1
ATOM 2304 C CA . SER B 1 123 ? -27.95939 -10.87094 48.45484 1.000 34.89344 141 SER B CA 1
ATOM 2305 C C . SER B 1 123 ? -27.73501 -10.74028 49.95101 1.000 41.40190 141 SER B C 1
ATOM 2306 O O . SER B 1 123 ? -27.64439 -11.73769 5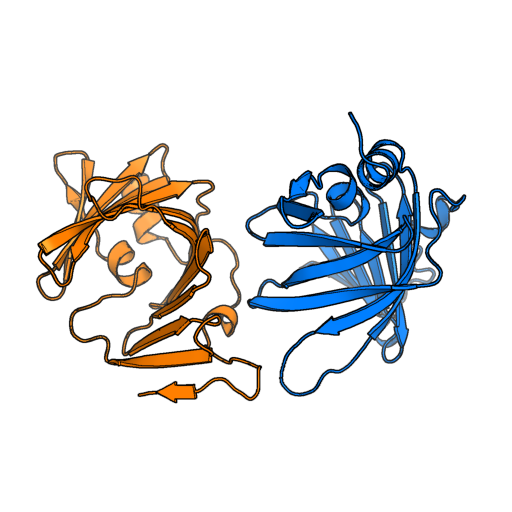0.67447 1.000 42.79461 141 SER B O 1
ATOM 2309 N N . LEU B 1 124 ? -27.65021 -9.48764 50.40131 1.000 38.91229 142 LEU B N 1
ATOM 2310 C CA . LEU B 1 124 ? -27.56393 -9.13097 51.81134 1.000 38.11140 142 LEU B CA 1
ATOM 2311 C C . LEU B 1 124 ? -28.72443 -8.19284 52.12643 1.000 43.74553 142 LEU B C 1
ATOM 2312 O O . LEU B 1 124 ? -28.98920 -7.24566 51.36987 1.000 41.67329 142 LEU B O 1
ATOM 2317 N N . GLU B 1 125 ? -29.43941 -8.47007 53.21664 1.000 42.41703 143 GLU B N 1
ATOM 2318 C CA . GLU B 1 125 ? -30.55718 -7.63268 53.62887 1.000 45.36010 143 GLU B CA 1
ATOM 2319 C C . GLU B 1 125 ? -30.42831 -7.27526 55.09960 1.000 43.14957 143 GLU B C 1
ATOM 2320 O O . GLU B 1 125 ? -30.09429 -8.12593 55.92935 1.000 44.24729 143 GLU B O 1
ATOM 2326 N N . PHE B 1 126 ? -30.72228 -6.02027 55.42396 1.000 51.85219 144 PHE B N 1
ATOM 2327 C CA . PHE B 1 126 ? -30.71114 -5.58332 56.81308 1.000 57.19701 144 PHE B CA 1
ATOM 2328 C C . PHE B 1 126 ? -31.55026 -4.32032 56.92884 1.000 56.21008 144 PHE B C 1
ATOM 2329 O O . PHE B 1 126 ? -31.72517 -3.58829 55.95118 1.000 52.87882 144 PHE B O 1
ATOM 2337 N N . LYS B 1 127 ? -32.09054 -4.09671 58.12839 1.000 76.71059 145 LYS B N 1
ATOM 2338 C CA . LYS B 1 127 ? -32.77930 -2.85489 58.46034 1.000 72.25049 145 LYS B CA 1
ATOM 2339 C C . LYS B 1 127 ? -31.77294 -1.86083 59.02796 1.000 73.38660 145 LYS B C 1
ATOM 2340 O O . LYS B 1 127 ? -30.95646 -2.21135 59.88519 1.000 77.87179 145 LYS B O 1
ATOM 2346 N N . ASP B 1 128 ? -31.83897 -0.62718 58.55102 1.000 72.65285 146 ASP B N 1
ATOM 2347 C CA . ASP B 1 128 ? -30.76533 0.33885 58.69791 1.000 74.35168 146 ASP B CA 1
ATOM 2348 C C . ASP B 1 128 ? -30.98674 1.23854 59.91748 1.000 78.32985 146 ASP B C 1
ATOM 2349 O O . ASP B 1 128 ? -31.74882 0.90169 60.83304 1.000 79.36425 146 ASP B O 1
ATOM 2354 N N . ASP B 1 129 ? -30.31959 2.39819 59.91867 1.000 77.66226 147 ASP B N 1
ATOM 2355 C CA . ASP B 1 129 ? -30.44379 3.40886 60.96576 1.000 78.94222 147 ASP B CA 1
ATOM 2356 C C . ASP B 1 129 ? -31.88333 3.86302 61.19078 1.000 79.43624 147 ASP B C 1
ATOM 2357 O O . ASP B 1 129 ? -32.18816 4.40130 62.26081 1.000 74.22762 147 ASP B O 1
ATOM 2362 N N . MET B 1 130 ? -32.77584 3.67092 60.20862 1.000 85.63428 148 MET B N 1
ATOM 2363 C CA . MET B 1 130 ? -34.09883 4.28910 60.23408 1.000 86.01924 148 MET B CA 1
ATOM 2364 C C . MET B 1 130 ? -35.23329 3.29218 60.02238 1.000 88.90172 148 MET B C 1
ATOM 2365 O O . MET B 1 130 ? -36.33482 3.69647 59.63009 1.000 91.89224 148 MET B O 1
ATOM 2370 N N . ASN B 1 131 ? -35.00124 2.00510 60.26756 1.000 86.83432 149 ASN B N 1
ATOM 2371 C CA . ASN B 1 131 ? -35.99204 0.94683 60.09445 1.000 94.99884 149 ASN B CA 1
ATOM 2372 C C . ASN B 1 131 ? -36.29017 0.64167 58.62973 1.000 89.74324 149 ASN B C 1
ATOM 2373 O O . ASN B 1 131 ? -37.14596 -0.21132 58.35501 1.000 91.05294 149 ASN B O 1
ATOM 2378 N N . ASN B 1 132 ? -35.62950 1.30443 57.68264 1.000 80.53643 150 ASN B N 1
ATOM 2379 C CA . ASN B 1 132 ? -35.78528 0.96659 56.27444 1.000 76.80967 150 ASN B CA 1
ATOM 2380 C C . ASN B 1 132 ? -34.98148 -0.28503 55.94745 1.000 73.60060 150 ASN B C 1
ATOM 2381 O O . ASN B 1 132 ? -33.84495 -0.44397 56.40179 1.000 74.77707 150 ASN B O 1
ATOM 2386 N N . LEU B 1 133 ? -35.56880 -1.17735 55.15391 1.000 75.02455 151 LEU B N 1
ATOM 2387 C CA . LEU B 1 133 ? -34.85824 -2.38504 54.76035 1.000 72.54362 151 LEU B CA 1
ATOM 2388 C C . LEU B 1 133 ? -33.89583 -2.08000 53.61873 1.000 63.60882 151 LEU B C 1
ATOM 2389 O O . LEU B 1 133 ? -34.27530 -1.46695 52.61586 1.000 67.84934 151 LEU B O 1
ATOM 2394 N N . VAL B 1 134 ? -32.64882 -2.50670 53.78103 1.000 59.75734 152 VAL B N 1
ATOM 2395 C CA . VAL B 1 134 ? -31.61065 -2.34343 52.77129 1.000 60.93420 152 VAL B CA 1
ATOM 2396 C C . VAL B 1 134 ? -31.40135 -3.68547 52.08307 1.000 53.03779 152 VAL B C 1
ATOM 2397 O O . VAL B 1 134 ? -31.31331 -4.72696 52.74709 1.000 51.67975 152 VAL B O 1
ATOM 2401 N N . THR B 1 135 ? -31.33182 -3.66828 50.75664 1.000 42.70978 153 THR B N 1
ATOM 2402 C CA . THR B 1 135 ? -31.15694 -4.88555 49.97589 1.000 48.57179 153 THR B CA 1
ATOM 2403 C C . THR B 1 135 ? -30.00097 -4.69366 49.01829 1.000 43.01466 153 THR B C 1
ATOM 2404 O O . THR B 1 135 ? -30.03924 -3.80204 48.16460 1.000 49.75552 153 THR B O 1
ATOM 2408 N N . ILE B 1 136 ? -28.98001 -5.52550 49.15855 1.000 38.11181 154 ILE B N 1
ATOM 2409 C CA . ILE B 1 136 ? -27.78488 -5.44154 48.33492 1.000 42.20689 154 ILE B CA 1
ATOM 2410 C C . ILE B 1 136 ? -27.64162 -6.76869 47.61795 1.000 39.76985 154 ILE B C 1
ATOM 2411 O O . ILE B 1 136 ? -27.66509 -7.82548 48.25941 1.000 36.27540 154 ILE B O 1
ATOM 2416 N N . THR B 1 137 ? -27.53014 -6.72019 46.29322 1.000 30.09259 155 THR B N 1
ATOM 2417 C CA . THR B 1 137 ? -27.34503 -7.93080 45.51316 1.000 35.89021 155 THR B CA 1
ATOM 2418 C C . THR B 1 137 ? -25.99053 -7.87906 44.82064 1.000 31.55045 155 THR B C 1
ATOM 2419 O O . THR B 1 137 ? -25.51615 -6.81105 44.40514 1.000 31.79602 155 THR B O 1
ATOM 2423 N N . PHE B 1 138 ? -25.36632 -9.04423 44.70803 1.000 34.39425 156 PHE B N 1
ATOM 2424 C CA . PHE B 1 138 ? -24.02002 -9.15908 44.16901 1.000 34.64039 156 PHE B CA 1
ATOM 2425 C C . PHE B 1 138 ? -24.04409 -9.90021 42.84249 1.000 32.63042 156 PHE B C 1
ATOM 2426 O O . PHE B 1 138 ? -24.81777 -10.84494 42.65688 1.000 30.62394 156 PHE B O 1
ATOM 2434 N N . SER B 1 139 ? -23.19977 -9.46147 41.92377 1.000 28.50795 157 SER B N 1
ATOM 2435 C CA . SER B 1 139 ? -22.91313 -10.22558 40.72312 1.000 30.53284 157 SER B CA 1
ATOM 2436 C C . SER B 1 139 ? -21.41107 -10.16623 40.45832 1.000 36.34700 157 SER B C 1
ATOM 2437 O O . SER B 1 139 ? -20.68920 -9.31793 41.00601 1.000 27.70661 157 SER B O 1
ATOM 2440 N N . GLN B 1 140 ? -20.95055 -11.08504 39.60832 1.000 33.65279 158 GLN B N 1
ATOM 2441 C CA . GLN B 1 140 ? -19.52785 -11.26463 39.34775 1.000 35.05875 158 GLN B CA 1
ATOM 2442 C C . GLN B 1 140 ? -18.76286 -11.46857 40.65422 1.000 37.85360 158 GLN B C 1
ATOM 2443 O O . GLN B 1 140 ? -17.66350 -10.94768 40.84097 1.000 38.00702 158 GLN B O 1
ATOM 2449 N N . ALA B 1 141 ? -19.34430 -12.24337 41.56406 1.000 33.33594 159 ALA B N 1
ATOM 2450 C CA . ALA B 1 141 ? -18.81049 -12.35306 42.91315 1.000 37.59877 159 ALA B CA 1
ATOM 2451 C C . ALA B 1 141 ? -17.56632 -13.23818 42.91895 1.000 43.53069 159 ALA B C 1
ATOM 2452 O O . ALA B 1 141 ? -17.57850 -14.34097 42.36906 1.000 39.76932 159 ALA B O 1
ATOM 2454 N N . GLU B 1 142 ? -16.49799 -12.75985 43.54614 1.000 40.92786 160 GLU B N 1
ATOM 2455 C CA . GLU B 1 142 ? -15.21888 -13.45106 43.54465 1.000 40.83133 160 GLU B CA 1
ATOM 2456 C C . GLU B 1 142 ? -14.83537 -13.86222 44.96108 1.000 44.71373 160 GLU B C 1
ATOM 2457 O O . GLU B 1 142 ? -14.75581 -13.01590 45.85633 1.000 40.78694 160 GLU B O 1
ATOM 2463 N N . ILE B 1 143 ? -14.55845 -15.15335 45.14197 1.000 42.00043 161 ILE B N 1
ATOM 2464 C CA . ILE B 1 143 ? -14.23327 -15.73335 46.44031 1.000 42.13296 161 ILE B CA 1
ATOM 2465 C C . ILE B 1 143 ? -12.71190 -15.74703 46.61147 1.000 42.94463 161 ILE B C 1
ATOM 2466 O O . ILE B 1 143 ? -11.98765 -16.29602 45.77458 1.000 42.54172 161 ILE B O 1
ATOM 2471 N N . ASN B 1 144 ? -12.22411 -15.14564 47.69374 1.000 39.41160 162 ASN B N 1
ATOM 2472 C CA . ASN B 1 144 ? -10.79965 -15.11256 48.01437 1.000 50.85162 162 ASN B CA 1
ATOM 2473 C C . ASN B 1 144 ? -9.93456 -14.57180 46.87721 1.000 48.18741 162 ASN B C 1
ATOM 2474 O O . ASN B 1 144 ? -8.93384 -15.18705 46.50155 1.000 42.23301 162 ASN B O 1
ATOM 2479 N N . PRO B 1 145 ? -10.28835 -13.41490 46.31567 1.000 43.50233 163 PRO B N 1
ATOM 2480 C CA . PRO B 1 145 ? -9.41355 -12.75269 45.34323 1.000 44.16076 163 PRO B CA 1
ATOM 2481 C C . PRO B 1 145 ? -8.26066 -12.01141 46.00664 1.000 49.26462 163 PRO B C 1
ATOM 2482 O O . PRO B 1 145 ? -8.35532 -11.53145 47.14104 1.000 41.03762 163 PRO B O 1
ATOM 2486 N N . LYS B 1 146 ? -7.16300 -11.89615 45.26058 1.000 44.08566 164 LYS B N 1
ATOM 2487 C CA . LYS B 1 146 ? -6.04214 -11.08892 45.71374 1.000 44.32580 164 LYS B CA 1
ATOM 2488 C C . LYS B 1 146 ? -6.42921 -9.61175 45.67914 1.000 44.61905 164 LYS B C 1
ATOM 2489 O O . LYS B 1 146 ? -6.79321 -9.07290 44.62584 1.000 48.89054 164 LYS B O 1
ATOM 2495 N N . ILE B 1 147 ? -6.36036 -8.96501 46.83829 1.000 46.49684 165 ILE B N 1
ATOM 2496 C CA . ILE B 1 147 ? -6.63017 -7.53926 46.99875 1.000 45.21003 165 ILE B CA 1
ATOM 2497 C C . ILE B 1 147 ? -5.52592 -6.96348 47.86969 1.000 39.72065 165 ILE B C 1
ATOM 2498 O O . ILE B 1 147 ? -5.29559 -7.47292 48.97619 1.000 41.13116 165 ILE B O 1
ATOM 2503 N N . PRO B 1 148 ? -4.83110 -5.91575 47.43156 1.000 34.27390 166 PRO B N 1
ATOM 2504 C CA . PRO B 1 148 ? -3.74436 -5.35353 48.25278 1.000 40.54985 166 PRO B CA 1
ATOM 2505 C C . PRO B 1 148 ? -4.27723 -4.57410 49.45084 1.000 50.33409 166 PRO B C 1
ATOM 2506 O O . PRO B 1 148 ? -5.25941 -3.82863 49.34457 1.000 48.36814 166 PRO B O 1
ATOM 2510 N N . ASN B 1 149 ? -3.60600 -4.74874 50.59913 1.000 37.42361 167 ASN B N 1
ATOM 2511 C CA . ASN B 1 149 ? -4.05739 -4.12801 51.84188 1.000 41.95346 167 ASN B CA 1
ATOM 2512 C C . ASN B 1 149 ? -4.21977 -2.62497 51.70378 1.000 49.77009 167 ASN B C 1
ATOM 2513 O O . ASN B 1 149 ? -5.04679 -2.01526 52.39741 1.000 47.06304 167 ASN B O 1
ATOM 2518 N N . GLU B 1 150 ? -3.42695 -2.00656 50.83230 1.000 55.75428 168 GLU B N 1
ATOM 2519 C CA . GLU B 1 150 ? -3.40134 -0.55491 50.75875 1.000 56.83396 168 GLU B CA 1
ATOM 2520 C C . GLU B 1 150 ? -4.71288 0.01690 50.24314 1.000 52.81993 168 GLU B C 1
ATOM 2521 O O . GLU B 1 150 ? -5.01755 1.17747 50.53144 1.000 54.47882 168 GLU B O 1
ATOM 2527 N N . ILE B 1 151 ? -5.50134 -0.76532 49.49912 1.000 47.66477 169 ILE B N 1
ATOM 2528 C CA . ILE B 1 151 ? -6.73069 -0.22665 48.92265 1.000 46.49844 169 ILE B CA 1
ATOM 2529 C C . ILE B 1 151 ? -7.75703 0.13346 49.98350 1.000 48.52072 169 ILE B C 1
ATOM 2530 O O . ILE B 1 151 ? -8.73596 0.83447 49.67797 1.000 49.90992 169 ILE B O 1
ATOM 2535 N N . PHE B 1 152 ? -7.54671 -0.31112 51.22393 1.000 45.24102 170 PHE B N 1
ATOM 2536 C CA . PHE B 1 152 ? -8.45437 -0.04380 52.32619 1.000 39.99250 170 PHE B CA 1
ATOM 2537 C C . PHE B 1 152 ? -8.02596 1.13205 53.16856 1.000 45.52576 170 PHE B C 1
ATOM 2538 O O . PHE B 1 152 ? -8.73720 1.48623 54.11310 1.000 50.18758 170 PHE B O 1
ATOM 2546 N N . VAL B 1 153 ? -6.89151 1.75226 52.85625 1.000 49.26940 171 VAL B N 1
ATOM 2547 C CA . VAL B 1 153 ? -6.46987 2.95809 53.55654 1.000 48.22311 171 VAL B CA 1
ATOM 2548 C C . VAL B 1 153 ? -7.04049 4.16832 52.82653 1.000 46.45187 171 VAL B C 1
ATOM 2549 O O . VAL B 1 153 ? -6.88456 4.30813 51.60541 1.000 42.70478 171 VAL B O 1
ATOM 2553 N N . PHE B 1 154 ? -7.73863 5.02290 53.57362 1.000 48.09382 172 PHE B N 1
ATOM 2554 C CA . PHE B 1 154 ? -8.28508 6.26688 53.04144 1.000 46.35139 172 PHE B CA 1
ATOM 2555 C C . PHE B 1 154 ? -7.17655 7.30673 53.01096 1.000 57.39870 172 PHE B C 1
ATOM 2556 O O . PHE B 1 154 ? -6.86932 7.93591 54.02743 1.000 57.48493 172 PHE B O 1
ATOM 2564 N N . ASN B 1 155 ? -6.56887 7.48821 51.84085 1.000 63.00665 173 ASN B N 1
ATOM 2565 C CA . ASN B 1 155 ? -5.46866 8.43275 51.65174 1.000 68.13003 173 ASN B CA 1
ATOM 2566 C C . ASN B 1 155 ? -5.82261 9.24870 50.41929 1.000 68.84253 173 ASN B C 1
ATOM 2567 O O . ASN B 1 155 ? -5.33849 8.98052 49.30977 1.000 69.91823 173 ASN B O 1
ATOM 2572 N N . PRO B 1 156 ? -6.69008 10.24120 50.57601 1.000 66.83895 174 PRO B N 1
ATOM 2573 C CA . PRO B 1 156 ? -7.13743 11.01309 49.42068 1.000 68.34644 174 PRO B CA 1
ATOM 2574 C C . PRO B 1 156 ? -6.05224 11.95660 48.94330 1.000 75.57461 174 PRO B C 1
ATOM 2575 O O . PRO B 1 156 ? -5.25098 12.48042 49.72272 1.000 73.98643 174 PRO B O 1
ATOM 2579 N N . LYS B 1 157 ? -6.02000 12.15064 47.63388 1.000 78.51104 175 LYS B N 1
ATOM 2580 C CA . LYS B 1 157 ? -5.23205 13.23934 47.08700 1.000 87.75183 175 LYS B CA 1
ATOM 2581 C C . LYS B 1 157 ? -6.15483 14.45148 47.05016 1.000 95.53982 175 LYS B C 1
ATOM 2582 O O . LYS B 1 157 ? -7.01989 14.58458 47.92323 1.000 95.70655 175 LYS B O 1
ATOM 2588 N N . ASP B 1 158 ? -6.01126 15.32907 46.06047 1.000 97.39528 176 ASP B N 1
ATOM 2589 C CA . ASP B 1 158 ? -6.84700 16.52548 46.02604 1.000 93.02334 176 ASP B CA 1
ATOM 2590 C C . ASP B 1 158 ? -6.56282 17.39265 47.24646 1.000 95.00005 176 ASP B C 1
ATOM 2591 O O . ASP B 1 158 ? -6.67978 16.93347 48.38950 1.000 88.02942 176 ASP B O 1
ATOM 2596 N N . GLU B 1 159 ? -6.19845 18.65108 47.02361 1.000 94.45489 177 GLU B N 1
ATOM 2597 C CA . GLU B 1 159 ? -5.86192 19.52055 48.13924 1.000 93.28882 177 GLU B CA 1
ATOM 2598 C C . GLU B 1 159 ? -7.06619 20.24038 48.72290 1.000 96.71907 177 GLU B C 1
ATOM 2599 O O . GLU B 1 159 ? -6.91533 20.92789 49.74051 1.000 100.31258 177 GLU B O 1
ATOM 2605 N N . ASN B 1 160 ? -8.25093 20.10256 48.11667 1.000 71.01197 178 ASN B N 1
ATOM 2606 C CA . ASN B 1 160 ? -9.43629 20.82933 48.55797 1.000 61.38217 178 ASN B CA 1
ATOM 2607 C C . ASN B 1 160 ? -10.45908 19.92492 49.24586 1.000 66.08463 178 ASN B C 1
ATOM 2608 O O . ASN B 1 160 ? -11.61880 20.31836 49.40106 1.000 59.01001 178 ASN B O 1
ATOM 2613 N N . ILE B 1 161 ? -10.05478 18.72566 49.66171 1.000 61.13929 179 ILE B N 1
ATOM 2614 C CA . ILE B 1 161 ? -10.94365 17.82786 50.39449 1.000 65.33256 179 ILE B CA 1
ATOM 2615 C C . ILE B 1 161 ? -10.95608 18.24173 51.86154 1.000 60.32357 179 ILE B C 1
ATOM 2616 O O . ILE B 1 161 ? -9.90438 18.33692 52.50327 1.000 65.35734 179 ILE B O 1
ATOM 2621 N N . ASP B 1 162 ? -12.15043 18.50382 52.38829 1.000 58.84618 180 ASP B N 1
ATOM 2622 C CA . ASP B 1 162 ? -12.35046 18.80794 53.80124 1.000 59.76328 180 ASP B CA 1
ATOM 2623 C C . ASP B 1 162 ? -12.51960 17.50461 54.58502 1.000 61.02616 180 ASP B C 1
ATOM 2624 O O . ASP B 1 162 ? -13.50387 16.78249 54.38288 1.000 52.44904 180 ASP B O 1
ATOM 2629 N N . ILE B 1 163 ? -11.57597 17.20955 55.48047 1.000 52.16129 181 ILE B N 1
ATOM 2630 C CA . ILE B 1 163 ? -11.63753 16.01390 56.31972 1.000 58.21642 181 ILE B CA 1
ATOM 2631 C C . ILE B 1 163 ? -12.29913 16.39016 57.63993 1.000 59.81933 181 ILE B C 1
ATOM 2632 O O . ILE B 1 163 ? -11.70258 17.09254 58.46444 1.000 51.98445 181 ILE B O 1
ATOM 2637 N N . VAL B 1 164 ? -13.51768 15.88919 57.85166 1.000 52.82879 182 VAL B N 1
ATOM 2638 C CA . VAL B 1 164 ? -14.32656 16.19653 59.02698 1.000 55.34084 182 VAL B CA 1
ATOM 2639 C C . VAL B 1 164 ? -14.41588 14.95898 59.91579 1.000 57.51779 182 VAL B C 1
ATOM 2640 O O . VAL B 1 164 ? -14.66735 13.84835 59.42791 1.000 54.16129 182 VAL B O 1
ATOM 2644 N N . ARG B 1 165 ? -14.22814 15.15317 61.21956 1.000 54.29941 183 ARG B N 1
ATOM 2645 C CA . ARG B 1 165 ? -14.29845 14.05741 62.18222 1.000 53.17500 183 ARG B CA 1
ATOM 2646 C C . ARG B 1 165 ? -15.48479 14.24954 63.11637 1.000 53.67429 183 ARG B C 1
ATOM 2647 O O . ARG B 1 165 ? -15.48126 15.16788 63.93625 1.000 55.13774 183 ARG B O 1
#

Secondary structure (DSSP, 8-state):
---HHHHHHHH--EEEEEEEEEE-SSS-PEEEEEEEEETTTEEEEEEEESS-EEEEE-SSEEEEEETTTTEEEEEE-SS---HHHHHHH-EE-TTS-EEEEETTEEEEEEEETTEEEEEEEE-TTS-EEEEEEEEEEES----GGGGS----SS--EEEE-/--HHHHHHHH--EEEEEEEEEE--SS--EEEEEEEEETTTEEEEEEEESS-EEEEE-SSEEEEEEGGGTEEEEEE-TT---HHHHHHH-EE-TTS-EEEEETTEEEEEEEETTEEEEEEEE-TTSPEEEEEEEEEEES----GGGGS-----TT-EEE-

Sequence (320 aa):
TLSKEEEVLQNLQSFSAHFKQVLKNEKPLVYYGVLKAKAPNWALWVYEKPLKKEIYMNDKEVVVYEPNLFQATITPLKDKTDFFTILKQLKKQTDGSFKTTINKTTYRLVFKDGKPFSLEFKDDMNNLVTITFSQAEINPKIPNEIFVFNPKDENIDIVRQLSKEEEVLQNLQSFSAHFKQVLKNEKPLVYYGVLKAKAPNWALWVYEKPLKKEIYMNDKEVVVYEPNLFQATITPLKDKTDFFTILKQLKKQTDGSFKTTINKTTYRLVFKDGKPFSLEFKDDMNNLVTITFSQAEINPKIPNEIFVFNPKDENIDIVR

Organism: Helicobacter pylori (strain J99 / ATCC 700824) (NCBI:txid85963)

Nearest PDB structures (foldseek):
  9gtx-assembly2_B  TM=9.821E-01  e=7.409E-27  Helicobacter pylori J99
  4ki3-assembly1_D  TM=7.700E-01  e=2.316E-09  Yersinia pestis biovar Medievalis str. Harbin 35
  1ua8-assembly1_A  TM=7.545E-01  e=7.575E-10  Escherichia coli
  3ksn-assembly1_A  TM=7.503E-01  e=9.885E-10  Escherichia coli K-12
  4ki3-assembly4_K  TM=7.240E-01  e=6.980E-08  Yersinia pestis biovar Medievalis str. Harbin 35

Radius of gyration: 22.5 Å; Cα contacts (8 Å, |Δi|>4): 700; chains: 2; bounding box: 63×50×58 Å

InterPro domains:
  IPR004564 Outer membrane lipoprotein carrier protein LolA-like [PF03548] (34-123)
  IPR004564 Outer membrane lipoprotein carrier protein LolA-like [PTHR35869] (1-184)
  IPR004564 Outer membrane lipoprotein carrier protein LolA-like [cd16325] (25-165)
  IPR018323 Outer membrane lipoprotein carrier protein LolA, Proteobacteria [MF_00240] (9-184)
  IPR029046 Lipoprotein localisation LolA/LolB/LppX [SSF89392] (30-183)